Protein AF-A0A7K8LLU4-F1 (afdb_monomer_lite)

InterPro domains:
  IPR014848 Reduced growth phenotype protein 1 [PF08737] (83-200)
  IPR014848 Reduced growth phenotype protein 1 [PTHR12507] (1-200)

Sequence (200 aa):
SYCETLPIDGPPSFRGQSVKYVYKLTIGCQRVNSPIKLLRVPFRVLVLHGLKDYQFPQDEAVAPSNPFLEEEEGLKKDSRLADLATELLMVATSRRSLHLYNISNTRGKVGTFCIFKTVYKIGEDVIGTFNFSEGDIPCLQFSVSLQTEESIQEEFQRRRGQPVSFSTHARHQEACLHTAQSSFSLPIPLSSTPGFTTNI

Organism: NCBI:txid89386

Radius of gyration: 24.49 Å; chains: 1; bounding box: 56×40×73 Å

Structure (mmCIF, N/CA/C/O backbone):
data_AF-A0A7K8LLU4-F1
#
_entry.id   AF-A0A7K8LLU4-F1
#
loop_
_atom_site.group_PDB
_atom_site.id
_atom_site.type_symbol
_atom_site.label_atom_id
_atom_site.label_alt_id
_atom_site.label_comp_id
_atom_site.label_asym_id
_atom_site.label_entity_id
_atom_site.label_seq_id
_atom_site.pdbx_PDB_ins_code
_atom_site.Cartn_x
_atom_site.Cartn_y
_atom_site.Cartn_z
_atom_site.occupancy
_atom_site.B_iso_or_equiv
_atom_site.auth_seq_id
_atom_site.auth_comp_id
_atom_site.auth_asym_id
_atom_site.auth_atom_id
_atom_site.pdbx_PDB_model_num
ATOM 1 N N . SER A 1 1 ? -10.478 -5.197 37.876 1.00 57.75 1 SER A N 1
ATOM 2 C CA . SER A 1 1 ? -10.286 -4.603 36.536 1.00 57.75 1 SER A CA 1
ATOM 3 C C . SER A 1 1 ? -11.124 -5.389 35.540 1.00 57.75 1 SER A C 1
ATOM 5 O O . SER A 1 1 ? -11.293 -6.584 35.737 1.00 57.75 1 SER A O 1
ATOM 7 N N . TYR A 1 2 ? -11.708 -4.737 34.530 1.00 65.94 2 TYR A N 1
ATOM 8 C CA . TYR A 1 2 ? -12.384 -5.432 33.426 1.00 65.94 2 TYR A CA 1
ATOM 9 C C . TYR A 1 2 ? -11.346 -5.766 32.353 1.00 65.94 2 TYR A C 1
ATOM 11 O O . TYR A 1 2 ? -10.568 -4.887 31.983 1.00 65.94 2 TYR A O 1
ATOM 19 N N . CYS A 1 3 ? -11.317 -7.012 31.890 1.00 74.44 3 CYS A N 1
ATOM 20 C CA . CYS A 1 3 ? -10.432 -7.474 30.828 1.00 74.44 3 CYS A CA 1
ATOM 21 C C . CYS A 1 3 ? -11.263 -8.308 29.854 1.00 74.44 3 CYS A C 1
ATOM 23 O O . CYS A 1 3 ? -11.942 -9.243 30.272 1.00 74.44 3 CYS A O 1
ATOM 25 N N . GLU A 1 4 ? -11.228 -7.948 28.577 1.00 75.94 4 GLU A N 1
ATOM 26 C CA . GLU A 1 4 ? -11.912 -8.670 27.511 1.00 75.94 4 GLU A CA 1
ATOM 27 C C . GLU A 1 4 ? -10.974 -8.753 26.310 1.00 75.94 4 GLU A C 1
ATOM 29 O O . GLU A 1 4 ? -10.337 -7.766 25.931 1.00 75.94 4 GLU A O 1
ATOM 34 N N . THR A 1 5 ? -10.857 -9.946 25.736 1.00 75.44 5 THR A N 1
ATOM 35 C CA . THR A 1 5 ? -9.960 -10.217 24.613 1.00 75.44 5 THR A CA 1
ATOM 36 C C . THR A 1 5 ? -10.717 -10.050 23.302 1.00 75.44 5 THR A C 1
ATOM 38 O O . THR A 1 5 ? -11.837 -10.534 23.153 1.00 75.44 5 THR A O 1
ATOM 41 N N . LEU A 1 6 ? -10.102 -9.372 22.332 1.00 74.69 6 LEU A N 1
ATOM 42 C CA . LEU A 1 6 ? -10.683 -9.244 20.998 1.00 74.69 6 LEU A CA 1
ATOM 43 C C . LEU A 1 6 ? -10.740 -10.612 20.296 1.00 74.69 6 LEU A C 1
ATOM 45 O O . LEU A 1 6 ? -9.829 -11.423 20.484 1.00 74.69 6 LEU A O 1
ATOM 49 N N . PRO A 1 7 ? -11.758 -10.863 19.451 1.00 75.25 7 PRO A N 1
ATOM 50 C CA . PRO A 1 7 ? -11.810 -12.072 18.640 1.00 75.25 7 PRO A CA 1
ATOM 51 C C . PRO A 1 7 ? -10.552 -12.199 17.778 1.00 75.25 7 PRO A C 1
ATOM 53 O O . PRO A 1 7 ? -10.204 -11.279 17.037 1.00 75.25 7 PRO A O 1
ATOM 56 N N . ILE A 1 8 ? -9.892 -13.353 17.858 1.00 70.44 8 ILE A N 1
ATOM 57 C CA . ILE A 1 8 ? -8.614 -13.614 17.175 1.00 70.44 8 ILE A CA 1
ATOM 58 C C . ILE A 1 8 ? -8.799 -13.674 15.646 1.00 70.44 8 ILE A C 1
ATOM 60 O O . ILE A 1 8 ? -7.864 -13.409 14.894 1.00 70.44 8 ILE A O 1
ATOM 64 N N . ASP A 1 9 ? -10.014 -13.979 15.187 1.00 74.12 9 ASP A N 1
ATOM 65 C CA . ASP A 1 9 ? -10.367 -14.101 13.766 1.00 74.12 9 ASP A CA 1
ATOM 66 C C . ASP A 1 9 ? -11.046 -12.843 13.198 1.00 74.12 9 ASP A C 1
ATOM 68 O O . ASP A 1 9 ? -11.566 -12.850 12.082 1.00 74.12 9 ASP A O 1
ATOM 72 N N . GLY A 1 10 ? -11.052 -11.743 13.957 1.00 81.38 10 GLY A N 1
ATOM 73 C CA . GLY A 1 10 ? -11.567 -10.464 13.480 1.00 81.38 10 GLY A CA 1
ATOM 74 C C . GLY A 1 10 ? -10.671 -9.846 12.393 1.00 81.38 10 GLY A C 1
ATOM 75 O O . GLY A 1 10 ? -9.443 -9.938 12.477 1.00 81.38 10 GLY A O 1
ATOM 76 N N . PRO A 1 11 ? -11.241 -9.161 11.383 1.00 90.50 11 PRO A N 1
ATOM 77 C CA . PRO A 1 11 ? -10.452 -8.486 10.357 1.00 90.50 11 PRO A CA 1
ATOM 78 C C . PRO A 1 11 ? -9.664 -7.313 10.962 1.00 90.50 11 PRO A C 1
ATOM 80 O O . PRO A 1 11 ? -10.120 -6.694 11.928 1.00 90.50 11 PRO A O 1
ATOM 83 N N . PRO A 1 12 ? -8.512 -6.917 10.399 1.00 92.06 12 PRO A N 1
ATOM 84 C CA . PRO A 1 12 ? -7.833 -5.711 10.851 1.00 92.06 12 PRO A CA 1
ATOM 85 C C . PRO A 1 12 ? -8.705 -4.470 10.620 1.00 92.06 12 PRO A C 1
ATOM 87 O O . PRO A 1 12 ? -9.605 -4.435 9.780 1.00 92.06 12 PRO A O 1
ATOM 90 N N . SER A 1 13 ? -8.401 -3.392 11.338 1.00 92.50 13 SER A N 1
ATOM 91 C CA . SER A 1 13 ? -8.976 -2.082 11.046 1.00 92.50 13 SER A CA 1
ATOM 92 C C . SER A 1 13 ? -8.572 -1.635 9.647 1.00 92.50 13 SER A C 1
ATOM 94 O O . SER A 1 13 ? -7.387 -1.450 9.360 1.00 92.50 13 SER A O 1
ATOM 96 N N . PHE A 1 14 ? -9.565 -1.426 8.790 1.00 92.50 14 PHE A N 1
ATOM 97 C CA . PHE A 1 14 ? -9.371 -1.115 7.380 1.00 92.50 14 PHE A CA 1
ATOM 98 C C . PHE A 1 14 ? -10.433 -0.135 6.898 1.00 92.50 14 PHE A C 1
ATOM 100 O O . PHE A 1 14 ? -11.592 -0.168 7.319 1.00 92.50 14 PHE A O 1
ATOM 107 N N . ARG A 1 15 ? -10.032 0.756 5.996 1.00 90.62 15 ARG A N 1
ATOM 108 C CA . ARG A 1 15 ? -10.920 1.723 5.360 1.00 90.62 15 ARG A CA 1
ATOM 109 C C . ARG A 1 15 ? -10.640 1.732 3.863 1.00 90.62 15 ARG A C 1
ATOM 111 O O . ARG A 1 15 ? -9.796 2.498 3.409 1.00 90.62 15 ARG A O 1
ATOM 118 N N . GLY A 1 16 ? -11.352 0.876 3.144 1.00 88.88 16 GLY A N 1
ATOM 119 C CA . GLY A 1 16 ? -11.347 0.809 1.690 1.00 88.88 16 GLY A CA 1
ATOM 120 C C . GLY A 1 16 ? -12.403 1.710 1.056 1.00 88.88 16 GLY A C 1
ATOM 121 O O . GLY A 1 16 ? -13.070 2.509 1.725 1.00 88.88 16 GLY A O 1
ATOM 122 N N . GLN A 1 17 ? -12.536 1.562 -0.257 1.00 88.94 17 GLN A N 1
ATOM 123 C CA . GLN A 1 17 ? -13.581 2.181 -1.068 1.00 88.94 17 GLN A CA 1
ATOM 124 C C . GLN A 1 17 ? -14.899 1.414 -0.946 1.00 88.94 17 GLN A C 1
ATOM 126 O O . GLN A 1 17 ? -15.965 2.027 -0.868 1.00 88.94 17 GLN A O 1
ATOM 131 N N . SER A 1 18 ? -14.836 0.081 -0.897 1.00 86.94 18 SER A N 1
ATOM 132 C CA . SER A 1 18 ? -16.032 -0.771 -0.860 1.00 86.94 18 SER A CA 1
ATOM 133 C C . SER A 1 18 ? -16.403 -1.182 0.563 1.00 86.94 18 SER A C 1
ATOM 135 O O . SER A 1 18 ? -17.592 -1.207 0.905 1.00 86.94 18 SER A O 1
ATOM 137 N N . VAL A 1 19 ? -15.399 -1.455 1.402 1.00 89.12 19 VAL A N 1
ATOM 138 C CA . VAL A 1 19 ? -15.572 -1.995 2.757 1.00 89.12 19 VAL A CA 1
ATOM 139 C C . VAL A 1 19 ? -14.817 -1.175 3.806 1.00 89.12 19 VAL A C 1
ATOM 141 O O . VAL A 1 19 ? -13.774 -0.570 3.555 1.00 89.12 19 VAL A O 1
ATOM 144 N N . LYS A 1 20 ? -15.362 -1.139 5.028 1.00 91.50 20 LYS A N 1
ATOM 145 C CA . LYS A 1 20 ? -14.771 -0.432 6.167 1.00 91.50 20 LYS A CA 1
ATOM 146 C C . LYS A 1 20 ? -14.966 -1.218 7.468 1.00 91.50 20 LYS A C 1
ATOM 148 O O . LYS A 1 20 ? -16.085 -1.306 7.965 1.00 91.50 20 LYS A O 1
ATOM 153 N N . TYR A 1 21 ? -13.866 -1.673 8.063 1.00 92.12 21 TYR A N 1
ATOM 154 C CA . TYR A 1 21 ? -13.820 -2.344 9.365 1.00 92.12 21 TYR A CA 1
ATOM 155 C C . TYR A 1 21 ? -13.336 -1.366 10.444 1.00 92.12 21 TYR A C 1
ATOM 157 O O . TYR A 1 21 ? -12.212 -0.860 10.381 1.00 92.12 21 TYR A O 1
ATOM 165 N N . VAL A 1 22 ? -14.189 -1.064 11.433 1.00 92.56 22 VAL A N 1
ATOM 166 C CA . VAL A 1 22 ? -13.869 -0.147 12.546 1.00 92.56 22 VAL A CA 1
ATOM 167 C C . VAL A 1 22 ? -14.227 -0.769 13.879 1.00 92.56 22 VAL A C 1
ATOM 169 O O . VAL A 1 22 ? -15.361 -1.193 14.080 1.00 92.56 22 VAL A O 1
ATOM 172 N N . TYR A 1 23 ? -13.293 -0.675 14.818 1.00 91.94 23 TYR A N 1
ATOM 173 C CA . TYR A 1 23 ? -13.472 -1.113 16.191 1.00 91.94 23 TYR A CA 1
ATOM 174 C C . TYR A 1 23 ? -13.703 0.090 17.113 1.00 91.94 23 TYR A C 1
ATOM 176 O O . TYR A 1 23 ? -13.047 1.131 16.988 1.00 91.94 23 TYR A O 1
ATOM 184 N N . LYS A 1 24 ? -14.696 -0.019 18.003 1.00 94.00 24 LYS A N 1
ATOM 185 C CA . LYS A 1 24 ? -15.074 1.036 18.955 1.00 94.00 24 LYS A CA 1
ATOM 186 C C . LYS A 1 24 ? -15.479 0.424 20.288 1.00 94.00 24 LYS A C 1
ATOM 188 O O . LYS A 1 24 ? -16.399 -0.386 20.327 1.00 94.00 24 LYS A O 1
ATOM 193 N N . LEU A 1 25 ? -14.874 0.890 21.374 1.00 92.06 25 LEU A N 1
ATOM 194 C CA . LEU A 1 25 ? -15.345 0.621 22.728 1.00 92.06 25 LEU A CA 1
ATOM 195 C C . LEU A 1 25 ? -16.515 1.563 23.032 1.00 92.06 25 LEU A C 1
ATOM 197 O O . LEU A 1 25 ? -16.361 2.783 22.962 1.00 92.06 25 LEU A O 1
ATOM 201 N N . THR A 1 26 ? -17.693 1.014 23.331 1.00 93.94 26 THR A N 1
ATOM 202 C CA . THR A 1 26 ? -18.894 1.808 23.635 1.00 93.94 26 THR A CA 1
ATOM 203 C C . THR A 1 26 ? -19.250 1.667 25.110 1.00 93.94 26 THR A C 1
ATOM 205 O O . THR A 1 26 ? -19.638 0.591 25.546 1.00 93.94 26 THR A O 1
ATOM 208 N N . ILE A 1 27 ? -19.142 2.756 25.870 1.00 94.44 27 ILE A N 1
ATOM 209 C CA . ILE A 1 27 ? -19.486 2.820 27.292 1.00 94.44 27 ILE A CA 1
ATOM 210 C C . ILE A 1 27 ? -20.838 3.514 27.436 1.00 94.44 27 ILE A C 1
ATOM 212 O O . ILE A 1 27 ? -20.985 4.669 27.040 1.00 94.44 27 ILE A O 1
ATOM 216 N N . GLY A 1 28 ? -21.826 2.821 28.000 1.00 95.19 28 GLY A N 1
ATOM 217 C CA . GLY A 1 28 ? -23.130 3.392 28.322 1.00 95.19 28 GLY A CA 1
ATOM 218 C C . GLY A 1 28 ? -23.269 3.664 29.812 1.00 95.19 28 GLY A C 1
ATOM 219 O O . GLY A 1 28 ? -23.121 2.754 30.618 1.00 95.19 28 GLY A O 1
ATOM 220 N N . CYS A 1 29 ? -23.592 4.904 30.172 1.00 94.38 29 CYS A N 1
ATOM 221 C CA . CYS A 1 29 ? -23.879 5.289 31.551 1.00 94.38 29 CYS A CA 1
ATOM 222 C C . CYS A 1 29 ? -25.316 5.802 31.648 1.00 94.38 29 CYS A C 1
ATOM 224 O O . CYS A 1 29 ? -25.740 6.641 30.846 1.00 94.38 29 CYS A O 1
ATOM 226 N N . GLN A 1 30 ? -26.056 5.337 32.653 1.00 96.38 30 GLN A N 1
ATOM 227 C CA . GLN A 1 30 ? -27.420 5.778 32.917 1.00 96.38 30 GLN A CA 1
ATOM 228 C C . GLN A 1 30 ? -27.556 6.259 34.358 1.00 96.38 30 GLN A C 1
ATOM 230 O O . GLN A 1 30 ? -27.157 5.575 35.295 1.00 96.38 30 GLN A O 1
ATOM 235 N N . ARG A 1 31 ? -28.162 7.435 34.529 1.00 94.75 31 ARG A N 1
ATOM 236 C CA . ARG A 1 31 ? -28.662 7.897 35.826 1.00 94.75 31 ARG A CA 1
ATOM 237 C C . ARG A 1 31 ? -30.143 7.533 35.938 1.00 94.75 31 ARG A C 1
ATOM 239 O O . ARG A 1 31 ? -30.853 7.565 34.935 1.00 94.75 31 ARG A O 1
ATOM 246 N N . VAL A 1 32 ? -30.617 7.235 37.149 1.00 94.81 32 VAL A N 1
ATOM 247 C CA . VAL A 1 32 ? -32.046 7.004 37.428 1.00 94.81 32 VAL A CA 1
ATOM 248 C C . VAL A 1 32 ? -32.888 8.139 36.828 1.00 94.81 32 VAL A C 1
ATOM 250 O O . VAL A 1 32 ? -32.546 9.313 36.979 1.00 94.81 32 VAL A O 1
ATOM 253 N N . ASN A 1 33 ? -33.960 7.781 36.119 1.00 93.56 33 ASN A N 1
ATOM 254 C CA . ASN A 1 33 ? -34.860 8.700 35.408 1.00 93.56 33 ASN A CA 1
ATOM 255 C C . ASN A 1 33 ? -34.193 9.570 34.325 1.00 93.56 33 ASN A C 1
ATOM 257 O O . ASN A 1 33 ? -34.731 10.606 33.946 1.00 93.56 33 ASN A O 1
ATOM 261 N N . SER A 1 34 ? -33.021 9.181 33.819 1.00 95.25 34 SER A N 1
ATOM 262 C CA . SER A 1 34 ? -32.347 9.856 32.705 1.00 95.25 34 SER A CA 1
ATOM 263 C C . SER A 1 34 ? -32.121 8.895 31.532 1.00 95.25 34 SER A C 1
ATOM 265 O O . SER A 1 34 ? -31.953 7.689 31.747 1.00 95.25 34 SER A O 1
ATOM 267 N N . PRO A 1 35 ? -32.076 9.405 30.288 1.00 94.56 35 PRO A N 1
ATOM 268 C CA . PRO A 1 35 ? -31.675 8.602 29.141 1.00 94.56 35 PRO A CA 1
ATOM 269 C C . PRO A 1 35 ? -30.207 8.168 29.260 1.00 94.56 35 PRO A C 1
ATOM 271 O O . PRO A 1 35 ? -29.381 8.857 29.867 1.00 94.56 35 PRO A O 1
ATOM 274 N N . ILE A 1 36 ? -29.883 7.023 28.656 1.00 95.75 36 ILE A N 1
ATOM 275 C CA . ILE A 1 36 ? -28.517 6.492 28.593 1.00 95.75 36 ILE A CA 1
ATOM 276 C C . ILE A 1 36 ? -27.644 7.448 27.772 1.00 95.75 36 ILE A C 1
ATOM 278 O O . ILE A 1 36 ? -28.003 7.825 26.655 1.00 95.75 36 ILE A O 1
ATOM 282 N N . LYS A 1 37 ? -26.470 7.809 28.297 1.00 95.75 37 LYS A N 1
ATOM 283 C CA . LYS A 1 37 ? -25.424 8.507 27.539 1.00 95.75 37 LYS A CA 1
ATOM 284 C C . LYS A 1 37 ? -24.350 7.513 27.117 1.00 95.75 37 LYS A C 1
ATOM 286 O O . LYS A 1 37 ? -23.859 6.752 27.945 1.00 95.75 37 LYS A O 1
ATOM 291 N N . LEU A 1 38 ? -23.989 7.540 25.835 1.00 96.19 38 LEU A N 1
ATOM 292 C CA . LEU A 1 38 ? -22.995 6.645 25.244 1.00 96.19 38 LEU A CA 1
ATOM 293 C C . LEU A 1 38 ? -21.699 7.406 24.935 1.00 96.19 38 LEU A C 1
ATOM 295 O O . LEU A 1 38 ? -21.716 8.372 24.172 1.00 96.19 38 LEU A O 1
ATOM 299 N N . LEU A 1 39 ? -20.573 6.937 25.465 1.00 94.81 39 LEU A N 1
ATOM 300 C CA . LEU A 1 39 ? -19.222 7.315 25.054 1.00 94.81 39 LEU A CA 1
ATOM 301 C C . LEU A 1 39 ? -18.693 6.257 24.079 1.00 94.81 39 LEU A C 1
ATOM 303 O O . LEU A 1 39 ? -18.795 5.065 24.347 1.00 94.81 39 LEU A O 1
ATOM 307 N N . ARG A 1 40 ? -18.131 6.675 22.942 1.00 94.75 40 ARG A N 1
ATOM 308 C CA . ARG A 1 40 ? -17.579 5.772 21.919 1.00 94.75 40 ARG A CA 1
ATOM 309 C C . ARG A 1 40 ? -16.106 6.089 21.687 1.00 94.75 40 ARG A C 1
ATOM 311 O O . ARG A 1 40 ? -15.798 7.141 21.136 1.00 94.75 40 ARG A O 1
ATOM 318 N N . VAL A 1 41 ? -15.220 5.174 22.061 1.00 94.56 41 VAL A N 1
ATOM 319 C CA . VAL A 1 41 ? -13.764 5.313 21.929 1.00 94.56 41 VAL A CA 1
ATOM 320 C C . VAL A 1 41 ? -13.276 4.426 20.775 1.00 94.56 41 VAL A C 1
ATOM 322 O O . VAL A 1 41 ? -13.344 3.202 20.889 1.00 94.56 41 VAL A O 1
ATOM 325 N N . PRO A 1 42 ? -12.840 4.990 19.633 1.00 93.75 42 PRO A N 1
ATOM 326 C CA . PRO A 1 42 ? -12.310 4.201 18.524 1.00 93.75 42 PRO A CA 1
ATOM 327 C C . PRO A 1 42 ? -10.890 3.705 18.819 1.00 93.75 42 PRO A C 1
ATOM 329 O O . PRO A 1 42 ? -10.087 4.429 19.402 1.00 93.75 42 PRO A O 1
ATOM 332 N N . PHE A 1 43 ? -10.560 2.507 18.345 1.00 92.44 43 PHE A N 1
ATOM 333 C CA . PHE A 1 43 ? -9.198 1.967 18.377 1.00 92.44 43 PHE A CA 1
ATOM 334 C C . PHE A 1 43 ? -8.898 1.194 17.087 1.00 92.44 43 PHE A C 1
ATOM 336 O O . PHE A 1 43 ? -9.808 0.881 16.314 1.00 92.44 43 PHE A O 1
ATOM 343 N N . ARG A 1 44 ? -7.612 0.934 16.820 1.00 89.19 44 ARG A N 1
ATOM 344 C CA . ARG A 1 44 ? -7.167 0.175 15.645 1.00 89.19 44 ARG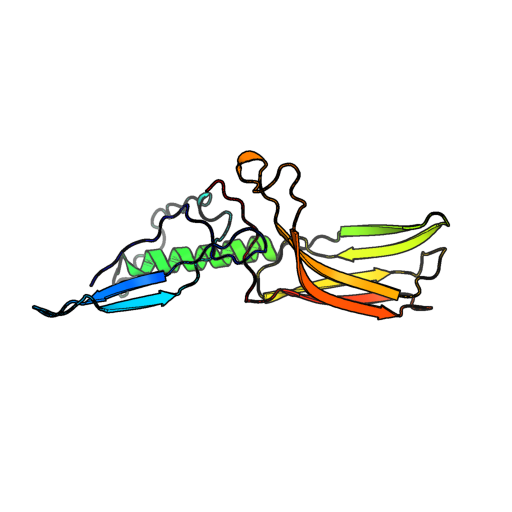 A CA 1
ATOM 345 C C . ARG A 1 44 ? -6.716 -1.220 16.056 1.00 89.19 44 ARG A C 1
ATOM 347 O O . ARG A 1 44 ? -5.979 -1.376 17.020 1.00 89.19 44 ARG A O 1
ATOM 354 N N . VAL A 1 45 ? -7.126 -2.195 15.263 1.00 89.81 45 VAL A N 1
ATOM 355 C CA . VAL A 1 45 ? -6.676 -3.586 15.303 1.00 89.81 45 VAL A CA 1
ATOM 356 C C . VAL A 1 45 ? -5.774 -3.808 14.096 1.00 89.81 45 VAL A C 1
ATOM 358 O O . VAL A 1 45 ? -6.144 -3.441 12.979 1.00 89.81 45 VAL A O 1
ATOM 361 N N . LEU A 1 46 ? -4.592 -4.370 14.315 1.00 86.12 46 LEU A N 1
ATOM 362 C CA . LEU A 1 46 ? -3.646 -4.750 13.267 1.00 86.12 46 LEU A CA 1
ATOM 363 C C . LEU A 1 46 ? -3.459 -6.265 13.313 1.00 86.12 46 LEU A C 1
ATOM 365 O O . LEU A 1 46 ? -3.591 -6.867 14.375 1.00 86.12 46 LEU A O 1
ATOM 369 N N . VAL A 1 47 ? -3.159 -6.865 12.165 1.00 82.19 47 VAL A N 1
ATOM 370 C CA . VAL A 1 47 ? -2.940 -8.309 12.048 1.00 82.19 47 VAL A CA 1
ATOM 371 C C . VAL A 1 47 ? -1.500 -8.558 11.629 1.00 82.19 47 VAL A C 1
ATOM 373 O O . VAL A 1 47 ? -0.983 -7.873 10.744 1.00 82.19 47 VAL A O 1
ATOM 376 N N . LEU A 1 48 ? -0.878 -9.549 12.266 1.00 79.38 48 LEU A N 1
ATOM 377 C CA . LEU A 1 48 ? 0.401 -10.103 11.854 1.00 79.38 48 LEU A CA 1
ATOM 378 C C . LEU A 1 48 ? 0.195 -11.538 11.362 1.00 79.38 48 LEU A C 1
ATOM 380 O O . LEU A 1 48 ? -0.299 -12.390 12.098 1.00 79.38 48 LEU A O 1
ATOM 384 N N . HIS A 1 49 ? 0.577 -11.796 10.114 1.00 73.88 49 HIS A N 1
ATOM 385 C CA . HIS A 1 49 ? 0.486 -13.126 9.510 1.00 73.88 49 HIS A CA 1
ATOM 386 C C . HIS A 1 49 ? 1.622 -14.033 9.990 1.00 73.88 49 HIS A C 1
ATOM 388 O O . HIS A 1 49 ? 2.742 -13.566 10.182 1.00 73.88 49 HIS A O 1
ATOM 394 N N . GLY A 1 50 ? 1.333 -15.326 10.171 1.00 67.81 50 GLY A N 1
ATOM 395 C CA . GLY A 1 50 ? 2.315 -16.347 10.571 1.00 67.81 50 GLY A CA 1
ATOM 396 C C . GLY A 1 50 ? 2.552 -16.490 12.080 1.00 67.81 50 GLY A C 1
ATOM 397 O O . GLY A 1 50 ? 3.285 -17.378 12.496 1.00 67.81 50 GLY A O 1
ATOM 398 N N . LEU A 1 51 ? 1.908 -15.669 12.918 1.00 68.81 51 LEU A N 1
ATOM 399 C CA . LEU A 1 51 ? 2.039 -15.758 14.381 1.00 68.81 51 LEU A CA 1
ATOM 400 C C . LEU A 1 51 ? 1.339 -17.004 14.957 1.00 68.81 51 LEU A C 1
ATOM 402 O O . LEU A 1 51 ? 1.775 -17.549 15.963 1.00 68.81 51 LEU A O 1
ATOM 406 N N . LYS A 1 52 ? 0.269 -17.483 14.305 1.00 60.09 52 LYS A N 1
ATOM 407 C CA . LYS A 1 52 ? -0.481 -18.679 14.732 1.00 60.09 52 LYS A CA 1
ATOM 408 C C . LYS A 1 52 ? 0.262 -19.996 14.468 1.00 60.09 52 LYS A C 1
ATOM 410 O O . LYS A 1 52 ? 0.013 -20.966 15.175 1.00 60.09 52 LYS A O 1
ATOM 415 N N . ASP A 1 53 ? 1.151 -20.022 13.475 1.00 58.44 53 ASP A N 1
ATOM 416 C CA . ASP A 1 53 ? 1.860 -21.238 13.050 1.00 58.44 53 ASP A CA 1
ATOM 417 C C . ASP A 1 53 ? 3.119 -21.509 13.885 1.00 58.44 53 ASP A C 1
ATOM 419 O O . ASP A 1 53 ? 3.679 -22.606 13.842 1.00 58.44 53 ASP A O 1
ATOM 423 N N . TYR A 1 54 ? 3.569 -20.521 14.662 1.00 52.25 54 TYR A N 1
ATOM 424 C CA . TYR A 1 54 ? 4.718 -20.673 15.539 1.00 52.25 54 TYR A CA 1
ATOM 425 C C . TYR A 1 54 ? 4.284 -21.389 16.817 1.00 52.25 54 TYR A C 1
ATOM 427 O O . TYR A 1 54 ? 3.757 -20.787 17.756 1.00 52.25 54 TYR A O 1
ATOM 435 N N . GLN A 1 55 ? 4.489 -22.706 16.851 1.00 47.25 55 GLN A N 1
ATOM 436 C CA . GLN A 1 55 ? 4.464 -23.434 18.111 1.00 47.25 55 GLN A CA 1
ATOM 437 C C . GLN A 1 55 ? 5.557 -22.831 18.986 1.00 47.25 55 GLN A C 1
ATOM 439 O O . GLN A 1 55 ? 6.723 -22.823 18.594 1.00 47.25 55 GLN A O 1
ATOM 444 N N . PHE A 1 56 ? 5.177 -22.299 20.149 1.00 46.38 56 PHE A N 1
ATOM 445 C CA . PHE A 1 56 ? 6.151 -21.989 21.183 1.00 46.38 56 PHE A CA 1
ATOM 446 C C . PHE A 1 56 ? 7.052 -23.215 21.320 1.00 46.38 56 PHE A C 1
ATOM 448 O O . PHE A 1 56 ? 6.515 -24.304 21.562 1.00 46.38 56 PHE A O 1
ATOM 455 N N . PRO A 1 57 ? 8.380 -23.080 21.171 1.00 45.78 57 PRO A N 1
ATOM 456 C CA . PRO A 1 57 ? 9.256 -24.072 21.748 1.00 45.78 57 PRO A CA 1
ATOM 457 C C . PRO A 1 57 ? 8.777 -24.222 23.191 1.00 45.78 57 PRO A C 1
ATOM 459 O O . PRO A 1 57 ? 8.706 -23.238 23.934 1.00 45.78 57 PRO A O 1
ATOM 462 N N . GLN A 1 58 ? 8.342 -25.424 23.569 1.00 43.72 58 GLN A N 1
ATOM 463 C CA . GLN A 1 58 ? 8.435 -25.790 24.968 1.00 43.72 58 GLN A CA 1
ATOM 464 C C . GLN A 1 58 ? 9.928 -25.691 25.243 1.00 43.72 58 GLN A C 1
ATOM 466 O O . GLN A 1 58 ? 10.676 -26.603 24.904 1.00 43.72 58 GLN A O 1
ATOM 471 N N . ASP A 1 59 ? 10.373 -24.542 25.748 1.00 47.94 59 ASP A N 1
ATOM 472 C CA . ASP A 1 59 ? 11.617 -24.480 26.488 1.00 47.94 59 ASP A CA 1
ATOM 473 C C . ASP A 1 59 ? 11.411 -25.463 27.641 1.00 47.94 59 ASP A C 1
ATOM 475 O O . ASP A 1 59 ? 10.860 -25.126 28.692 1.00 47.94 59 ASP A O 1
ATOM 479 N N . GLU A 1 60 ? 11.784 -26.725 27.410 1.00 47.19 60 GLU A N 1
ATOM 480 C CA . GLU A 1 60 ? 12.249 -27.579 28.482 1.00 47.19 60 GLU A CA 1
ATOM 481 C C . GLU A 1 60 ? 13.246 -26.734 29.268 1.00 47.19 60 GLU A C 1
ATOM 483 O O . GLU A 1 60 ? 14.169 -26.134 28.716 1.00 47.19 60 GLU A O 1
ATOM 488 N N . ALA A 1 61 ? 12.966 -26.589 30.554 1.00 49.97 61 ALA A N 1
ATOM 489 C CA . ALA A 1 61 ? 13.667 -25.705 31.453 1.00 49.97 61 ALA A CA 1
ATOM 490 C C . ALA A 1 61 ? 15.189 -25.943 31.416 1.00 49.97 61 ALA A C 1
ATOM 492 O O . ALA A 1 61 ? 15.685 -26.878 32.038 1.00 49.97 61 ALA A O 1
ATOM 493 N N . VAL A 1 62 ? 15.946 -25.082 30.727 1.00 52.03 62 VAL A N 1
ATOM 494 C CA . VAL A 1 62 ? 17.419 -25.037 30.862 1.00 52.03 62 VAL A CA 1
ATOM 495 C C . VAL A 1 62 ? 17.943 -23.625 31.147 1.00 52.03 62 VAL A C 1
ATOM 497 O O . VAL A 1 62 ? 19.146 -23.423 31.297 1.00 52.03 62 VAL A O 1
ATOM 500 N N . ALA A 1 63 ? 17.070 -22.629 31.319 1.00 52.84 63 ALA A N 1
ATOM 501 C CA . ALA A 1 63 ? 17.497 -21.397 31.971 1.00 52.84 63 ALA A CA 1
ATOM 502 C C . ALA A 1 63 ? 17.594 -21.669 33.485 1.00 52.84 63 ALA A C 1
ATOM 504 O O . ALA A 1 63 ? 16.585 -22.058 34.077 1.00 52.84 63 ALA A O 1
ATOM 505 N N . PRO A 1 64 ? 18.766 -21.500 34.132 1.00 49.91 64 PRO A N 1
ATOM 506 C CA . PRO A 1 64 ? 18.862 -21.646 35.578 1.00 49.91 64 PRO A CA 1
ATOM 507 C C . PRO A 1 64 ? 17.889 -20.656 36.220 1.00 49.91 64 PRO A C 1
ATOM 509 O O . PRO A 1 64 ? 17.962 -19.453 35.960 1.00 49.91 64 PRO A O 1
ATOM 512 N N . SER A 1 65 ? 16.951 -21.176 37.012 1.00 56.44 65 SER A N 1
ATOM 513 C CA . SER A 1 65 ? 15.944 -20.391 37.721 1.00 56.44 65 SER A CA 1
ATOM 514 C C . SER A 1 65 ? 16.656 -19.337 38.556 1.00 56.44 65 SER A C 1
ATOM 516 O O . SER A 1 65 ? 17.348 -19.662 39.518 1.00 56.44 65 SER A O 1
ATOM 518 N N . ASN A 1 66 ? 16.564 -18.080 38.130 1.00 58.69 66 ASN A N 1
ATOM 519 C CA . ASN A 1 66 ? 17.303 -16.989 38.740 1.00 58.69 66 ASN A CA 1
ATOM 520 C C . ASN A 1 66 ? 16.557 -16.588 40.026 1.00 58.69 66 ASN A C 1
ATOM 522 O O . ASN A 1 66 ? 15.475 -16.006 39.924 1.00 58.69 66 ASN A O 1
ATOM 526 N N . PRO A 1 67 ? 17.084 -16.887 41.228 1.00 64.19 67 PRO A N 1
ATOM 527 C CA . PRO A 1 67 ? 16.330 -16.822 42.487 1.00 64.19 67 PRO A CA 1
ATOM 528 C C . PRO A 1 67 ? 15.988 -15.391 42.945 1.00 64.19 67 PRO A C 1
ATOM 530 O O . PRO A 1 67 ? 15.405 -15.209 44.009 1.00 64.19 67 PRO A O 1
ATOM 533 N N . PHE A 1 68 ? 16.347 -14.377 42.151 1.00 57.00 68 PHE A N 1
ATOM 534 C CA . PHE A 1 68 ? 16.072 -12.958 42.388 1.00 57.00 68 PHE A CA 1
ATOM 535 C C . PHE A 1 68 ? 14.967 -12.382 41.487 1.00 57.00 68 PHE A C 1
ATOM 537 O O . PHE A 1 68 ? 14.612 -11.216 41.642 1.00 57.00 68 PHE A O 1
ATOM 544 N N . LEU A 1 69 ? 14.449 -13.153 40.525 1.00 54.88 69 LEU A N 1
ATOM 545 C CA . LEU A 1 69 ? 13.381 -12.711 39.628 1.00 54.88 69 LEU A CA 1
ATOM 546 C C . LEU A 1 69 ? 12.070 -13.385 40.026 1.00 54.88 69 LEU A C 1
ATOM 548 O O . LEU A 1 69 ? 11.878 -14.569 39.767 1.00 54.88 69 LEU A O 1
ATOM 552 N N . GLU A 1 70 ? 11.159 -12.617 40.619 1.00 59.22 70 GLU A N 1
ATOM 553 C CA . GLU A 1 70 ? 9.794 -13.071 40.883 1.00 59.22 70 GLU A CA 1
ATOM 554 C C . GLU A 1 70 ? 9.118 -13.511 39.565 1.00 59.22 70 GLU A C 1
ATOM 556 O O . GLU A 1 70 ? 9.213 -12.868 38.508 1.00 59.22 70 GLU A O 1
ATOM 561 N N . GLU A 1 71 ? 8.477 -14.678 39.587 1.00 56.81 71 GLU A N 1
ATOM 562 C CA . GLU A 1 71 ? 7.751 -15.225 38.445 1.00 56.81 71 GLU A CA 1
ATOM 563 C C . GLU A 1 71 ? 6.349 -14.620 38.347 1.00 56.81 71 GLU A C 1
ATOM 565 O O . GLU A 1 71 ? 5.358 -15.223 38.736 1.00 56.81 71 GLU A O 1
ATOM 570 N N . GLU A 1 72 ? 6.246 -13.416 37.773 1.00 54.47 72 GLU A N 1
ATOM 571 C CA . GLU A 1 72 ? 4.960 -12.922 37.266 1.00 54.47 72 GLU A CA 1
ATOM 572 C C . GLU A 1 72 ? 4.584 -13.683 35.981 1.00 54.47 72 GLU A C 1
ATOM 574 O O . GLU A 1 72 ? 4.935 -13.297 34.863 1.00 54.47 72 GLU A O 1
ATOM 579 N N . GLU A 1 73 ? 3.882 -14.807 36.135 1.00 53.22 73 GLU A N 1
ATOM 580 C CA . GLU A 1 73 ? 3.509 -15.721 35.042 1.00 53.22 73 GLU A CA 1
ATOM 581 C C . GLU A 1 73 ? 2.601 -15.087 33.965 1.00 53.22 73 GLU A C 1
ATOM 583 O O . GLU A 1 73 ? 2.582 -15.542 32.820 1.00 53.22 73 GLU A O 1
ATOM 588 N N . GLY A 1 74 ? 1.878 -14.006 34.288 1.00 49.97 74 GLY A N 1
ATOM 589 C CA . GLY A 1 74 ? 0.956 -13.331 33.364 1.00 49.97 74 GLY A CA 1
ATOM 590 C C . GLY A 1 74 ? 1.621 -12.317 32.424 1.00 49.97 74 GLY A C 1
ATOM 591 O O . GLY A 1 74 ? 1.358 -12.324 31.224 1.00 49.97 74 GLY A O 1
ATOM 592 N N . LEU A 1 75 ? 2.521 -11.474 32.942 1.00 50.69 75 LEU A N 1
ATOM 593 C CA . LEU A 1 75 ? 3.146 -10.385 32.176 1.00 50.69 75 LEU A CA 1
ATOM 594 C C . LEU A 1 75 ? 4.238 -10.899 31.218 1.00 50.69 75 LEU A C 1
ATOM 596 O O . LEU A 1 75 ? 4.462 -10.342 30.141 1.00 50.69 75 LEU A O 1
ATOM 600 N N . LYS A 1 76 ? 4.883 -12.019 31.576 1.00 55.28 76 LYS A N 1
ATOM 601 C CA . LYS A 1 76 ? 5.928 -12.662 30.763 1.00 55.28 76 LYS A CA 1
ATOM 602 C C . LYS A 1 76 ? 5.385 -13.235 29.451 1.00 55.28 76 LYS A C 1
ATOM 604 O O . LYS A 1 76 ? 6.118 -13.264 28.468 1.00 55.28 76 LYS A O 1
ATOM 609 N N . LYS A 1 77 ? 4.121 -13.674 29.398 1.00 60.19 77 LYS A N 1
ATOM 610 C CA . LYS A 1 77 ? 3.542 -14.290 28.191 1.00 60.19 77 LYS A CA 1
ATOM 611 C C . LYS A 1 77 ? 3.269 -13.267 27.085 1.00 60.19 77 LYS A C 1
ATOM 613 O O . LYS A 1 77 ? 3.632 -13.518 25.938 1.00 60.19 77 LYS A O 1
ATOM 618 N N . ASP A 1 78 ? 2.699 -12.115 27.433 1.00 65.31 78 ASP A N 1
ATOM 619 C CA . ASP A 1 78 ? 2.420 -11.038 26.473 1.00 65.31 78 ASP A CA 1
ATOM 620 C C . ASP A 1 78 ? 3.713 -10.386 25.963 1.00 65.31 78 ASP A C 1
ATOM 622 O O . ASP A 1 78 ? 3.835 -10.116 24.767 1.00 65.31 78 ASP A O 1
ATOM 626 N N . SER A 1 79 ? 4.715 -10.222 26.838 1.00 70.25 79 SER A N 1
ATOM 627 C CA . SER A 1 79 ? 6.057 -9.772 26.436 1.00 70.25 79 SER A CA 1
ATOM 628 C C . SER A 1 79 ? 6.691 -10.741 25.436 1.00 70.25 79 SER A C 1
ATOM 630 O O . SER A 1 79 ? 7.098 -10.324 24.357 1.00 70.25 79 SER A O 1
ATOM 632 N N . ARG A 1 80 ? 6.683 -12.051 25.729 1.00 75.88 80 ARG A N 1
ATOM 633 C CA . ARG A 1 80 ? 7.235 -13.084 24.832 1.00 75.88 80 ARG A CA 1
ATOM 634 C C . ARG A 1 80 ? 6.536 -13.123 23.473 1.00 75.88 80 ARG A C 1
ATOM 636 O O . ARG A 1 80 ? 7.188 -13.339 22.457 1.00 75.88 80 ARG A O 1
ATOM 643 N N . LEU A 1 81 ? 5.219 -12.912 23.442 1.00 77.88 81 LEU A N 1
ATOM 644 C CA . LEU A 1 81 ? 4.453 -12.829 22.196 1.00 77.88 81 LEU A CA 1
ATOM 645 C C . LEU A 1 81 ? 4.862 -11.620 21.349 1.00 77.88 81 LEU A C 1
ATOM 647 O O . LEU A 1 81 ? 4.999 -11.753 20.134 1.00 77.88 81 LEU A O 1
ATOM 651 N N . ALA A 1 82 ? 5.061 -10.457 21.969 1.00 79.88 82 ALA A N 1
ATOM 652 C CA . ALA A 1 82 ? 5.512 -9.253 21.275 1.00 79.88 82 ALA A CA 1
ATOM 653 C C . ALA A 1 82 ? 6.956 -9.3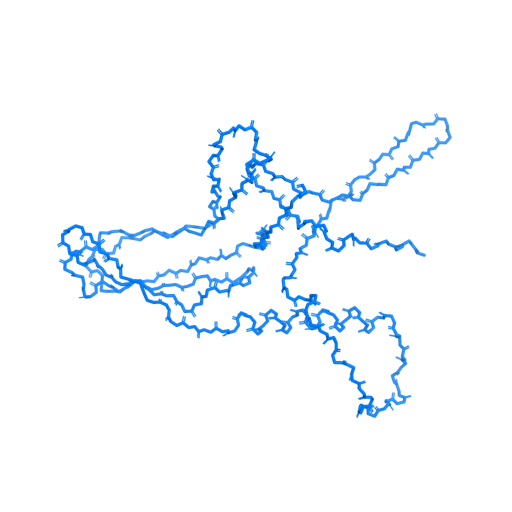85 20.759 1.00 79.88 82 ALA A C 1
ATOM 655 O O . ALA A 1 82 ? 7.251 -8.959 19.638 1.00 79.88 82 ALA A O 1
ATOM 656 N N . ASP A 1 83 ? 7.832 -10.020 21.538 1.00 83.44 83 ASP A N 1
ATOM 657 C CA . ASP A 1 83 ? 9.216 -10.298 21.145 1.00 83.44 83 ASP A CA 1
ATOM 658 C C . ASP A 1 83 ? 9.257 -11.247 19.940 1.00 83.44 83 ASP A C 1
ATOM 660 O O . ASP A 1 83 ? 9.878 -10.938 18.921 1.00 83.44 83 ASP A O 1
ATOM 664 N N . LEU A 1 84 ? 8.483 -12.335 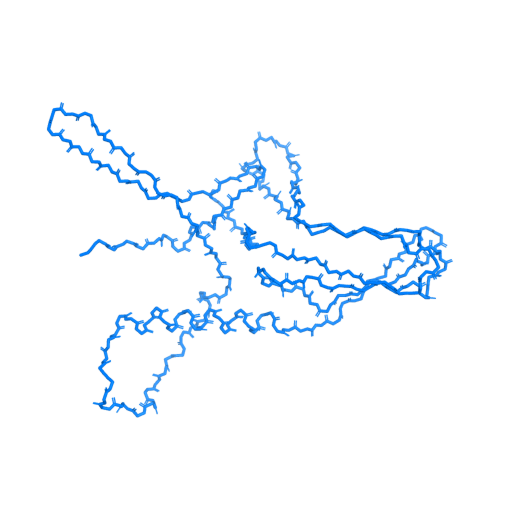19.988 1.00 82.44 84 LEU A N 1
ATOM 665 C CA . LEU A 1 84 ? 8.341 -13.275 18.876 1.00 82.44 84 LEU A CA 1
ATOM 666 C C . LEU A 1 84 ? 7.737 -12.614 17.629 1.00 82.44 84 LEU A C 1
ATOM 668 O O . LEU A 1 84 ? 8.218 -12.817 16.516 1.00 82.44 84 LEU A O 1
ATOM 672 N N . ALA A 1 85 ? 6.692 -11.800 17.795 1.00 83.81 85 ALA A N 1
ATOM 673 C CA . ALA A 1 85 ? 6.089 -11.038 16.702 1.00 83.81 85 ALA A CA 1
ATOM 674 C C . ALA A 1 85 ? 7.135 -10.165 15.992 1.00 83.81 85 ALA A C 1
ATOM 676 O O . ALA A 1 85 ? 7.176 -10.082 14.761 1.00 83.81 85 ALA A O 1
ATOM 677 N N . THR A 1 86 ? 7.993 -9.527 16.788 1.00 85.75 86 THR A N 1
ATOM 678 C CA . THR A 1 86 ? 9.083 -8.679 16.310 1.00 85.75 86 THR A CA 1
ATOM 679 C C . THR A 1 86 ? 10.132 -9.502 15.568 1.00 85.75 86 THR A C 1
ATOM 681 O O . THR A 1 86 ? 10.541 -9.112 14.473 1.00 85.75 86 THR A O 1
ATOM 684 N N . GLU A 1 87 ? 10.517 -10.660 16.102 1.00 86.00 87 GLU A N 1
ATOM 685 C CA . GLU A 1 87 ? 11.453 -11.585 15.460 1.00 86.00 87 GLU A CA 1
ATOM 686 C C . GLU A 1 87 ? 10.919 -12.094 14.115 1.00 86.00 87 GLU A C 1
ATOM 688 O O . GLU A 1 87 ? 11.602 -11.975 13.096 1.00 86.00 87 GLU A O 1
ATOM 693 N N . LEU A 1 88 ? 9.670 -12.566 14.062 1.00 85.56 88 LEU A N 1
ATOM 694 C CA . LEU A 1 88 ? 9.032 -13.033 12.827 1.00 85.56 88 LEU A CA 1
ATOM 695 C C . LEU A 1 88 ? 8.986 -11.936 11.760 1.00 85.56 88 LEU A C 1
ATOM 697 O O . LEU A 1 88 ? 9.316 -12.179 10.595 1.00 85.56 88 LEU A O 1
ATOM 701 N N . LEU A 1 89 ? 8.634 -10.710 12.155 1.00 87.06 89 LEU A N 1
ATOM 702 C CA . LEU A 1 89 ? 8.684 -9.548 11.271 1.00 87.06 89 LEU A CA 1
ATOM 703 C C . LEU A 1 89 ? 10.099 -9.297 10.755 1.00 87.06 89 LEU A C 1
ATOM 705 O O . LEU A 1 89 ? 10.273 -9.069 9.557 1.00 87.06 89 LEU A O 1
ATOM 709 N N . MET A 1 90 ? 11.114 -9.345 11.619 1.00 86.44 90 MET A N 1
ATOM 710 C CA . MET A 1 90 ? 12.509 -9.167 11.212 1.00 86.44 90 MET A CA 1
ATOM 711 C C . MET A 1 90 ? 12.963 -10.264 10.247 1.00 86.44 90 MET A C 1
ATOM 713 O O . MET A 1 90 ? 13.581 -9.958 9.229 1.00 86.44 90 MET A O 1
ATOM 717 N N . VAL A 1 91 ? 12.618 -11.527 10.494 1.00 86.38 91 VAL A N 1
ATOM 718 C CA . VAL A 1 91 ? 12.965 -12.649 9.609 1.00 86.38 91 VAL A CA 1
ATOM 719 C C . VAL A 1 91 ? 12.284 -12.508 8.248 1.00 86.38 91 VAL A C 1
ATOM 721 O O . VAL A 1 91 ? 12.935 -12.670 7.216 1.00 86.38 91 VAL A O 1
ATOM 724 N N . ALA A 1 92 ? 10.995 -12.164 8.214 1.00 85.50 92 ALA A N 1
ATOM 725 C CA . ALA A 1 92 ? 10.258 -11.994 6.962 1.00 85.50 92 ALA A CA 1
ATOM 726 C C . ALA A 1 92 ? 10.766 -10.791 6.150 1.00 85.50 92 ALA A C 1
ATOM 728 O O . ALA A 1 92 ? 10.902 -10.870 4.930 1.00 85.50 92 ALA A O 1
ATOM 729 N N . THR A 1 93 ? 11.085 -9.686 6.829 1.00 88.19 93 THR A N 1
ATOM 730 C CA . THR A 1 93 ? 11.481 -8.417 6.196 1.00 88.19 93 THR A CA 1
ATOM 731 C C . THR A 1 93 ? 12.995 -8.243 6.035 1.00 88.19 93 THR A C 1
ATOM 733 O O . THR A 1 93 ? 13.434 -7.263 5.444 1.00 88.19 93 THR A O 1
ATOM 736 N N . SER A 1 94 ? 13.838 -9.158 6.506 1.00 87.75 94 SER A N 1
ATOM 737 C CA . SER A 1 94 ? 15.292 -9.093 6.267 1.00 87.75 94 SER A CA 1
ATOM 738 C C . SER A 1 94 ? 15.714 -9.784 4.971 1.00 87.75 94 SER A C 1
ATOM 740 O O . SER A 1 94 ? 16.762 -9.450 4.415 1.00 87.75 94 SER A O 1
ATOM 742 N N . ARG A 1 95 ? 14.891 -10.706 4.454 1.00 84.88 95 ARG A N 1
ATOM 743 C CA . ARG A 1 95 ? 15.158 -11.433 3.207 1.00 84.88 95 ARG A CA 1
ATOM 744 C C . ARG A 1 95 ? 15.227 -10.460 2.032 1.00 84.88 95 ARG A C 1
ATOM 746 O O . ARG A 1 95 ? 14.239 -9.812 1.688 1.00 84.88 95 ARG A O 1
ATOM 753 N N . ARG A 1 96 ? 16.400 -10.382 1.403 1.00 87.69 96 ARG A N 1
ATOM 754 C CA . ARG A 1 96 ? 16.635 -9.596 0.189 1.00 87.69 96 ARG A CA 1
ATOM 755 C C . ARG A 1 96 ? 16.929 -10.535 -0.968 1.00 87.69 96 ARG A C 1
ATOM 757 O O . ARG A 1 96 ? 17.770 -11.419 -0.850 1.00 87.69 96 ARG A O 1
ATOM 764 N N . SER A 1 97 ? 16.236 -10.330 -2.075 1.00 88.69 97 SER A N 1
ATOM 765 C CA . SER A 1 97 ? 16.472 -11.028 -3.333 1.00 88.69 97 SER A CA 1
ATOM 766 C C . SER A 1 97 ? 16.265 -10.039 -4.469 1.00 88.69 97 SER A C 1
ATOM 768 O O . SER A 1 97 ? 15.271 -9.307 -4.490 1.00 88.69 97 SER A O 1
ATOM 770 N N . LEU A 1 98 ? 17.227 -9.987 -5.387 1.00 92.19 98 LEU A N 1
ATOM 771 C CA . LEU A 1 98 ? 17.155 -9.123 -6.554 1.00 92.19 98 LEU A CA 1
ATOM 772 C C . LEU A 1 98 ? 16.122 -9.689 -7.530 1.00 92.19 98 LEU A C 1
ATOM 774 O O . LEU A 1 98 ? 16.331 -10.740 -8.128 1.00 92.19 98 LEU A O 1
ATOM 778 N N . HIS A 1 99 ? 15.028 -8.962 -7.711 1.00 93.00 99 HIS A N 1
ATOM 779 C CA . HIS A 1 99 ? 14.030 -9.244 -8.731 1.00 93.00 99 HIS A CA 1
ATOM 780 C C . HIS A 1 99 ? 14.234 -8.261 -9.873 1.00 93.00 99 HIS A C 1
ATOM 782 O O . HIS A 1 99 ? 14.199 -7.049 -9.654 1.00 93.00 99 HIS A O 1
ATOM 788 N N . LEU A 1 100 ? 14.467 -8.789 -11.072 1.00 94.31 100 LEU A N 1
ATOM 789 C CA . LEU A 1 100 ? 14.753 -8.010 -12.269 1.00 94.31 100 LEU A CA 1
ATOM 790 C C . LEU A 1 100 ? 13.629 -8.197 -13.289 1.00 94.31 100 LEU A C 1
ATOM 792 O O . LEU A 1 100 ? 13.237 -9.318 -13.603 1.00 94.31 100 LEU A O 1
ATOM 796 N N . TYR A 1 101 ? 13.122 -7.085 -13.800 1.00 94.12 101 TYR A N 1
ATOM 797 C CA . TYR A 1 101 ? 11.986 -7.014 -14.705 1.00 94.12 101 TYR A CA 1
ATOM 798 C C . TYR A 1 101 ? 12.396 -6.271 -15.970 1.00 94.12 101 TYR A C 1
ATOM 800 O O . TYR A 1 101 ? 12.904 -5.153 -15.910 1.00 94.12 101 TYR A O 1
ATOM 808 N N . ASN A 1 102 ? 12.143 -6.871 -17.128 1.00 92.88 102 ASN A N 1
ATOM 809 C CA . ASN A 1 102 ? 12.417 -6.233 -18.410 1.00 92.88 102 ASN A CA 1
ATOM 810 C C . ASN A 1 102 ? 11.221 -5.385 -18.843 1.00 92.88 102 ASN A C 1
ATOM 812 O O . ASN A 1 102 ? 10.104 -5.887 -18.961 1.00 92.88 102 ASN A O 1
ATOM 816 N N . ILE A 1 103 ? 11.470 -4.108 -19.123 1.00 92.19 103 ILE A N 1
ATOM 817 C CA . ILE A 1 103 ? 10.483 -3.178 -19.666 1.00 92.19 103 ILE A CA 1
ATOM 818 C C . ILE A 1 103 ? 10.737 -3.072 -21.165 1.00 92.19 103 ILE A C 1
ATOM 820 O O . ILE A 1 103 ? 11.790 -2.609 -21.607 1.00 92.19 103 ILE A O 1
ATOM 824 N N . SER A 1 104 ? 9.764 -3.510 -21.955 1.00 92.38 104 SER A N 1
ATOM 825 C CA . SER A 1 104 ? 9.819 -3.474 -23.415 1.00 92.38 104 SER A CA 1
ATOM 826 C C . SER A 1 104 ? 8.574 -2.809 -23.986 1.00 92.38 104 SER A C 1
ATOM 828 O O . SER A 1 104 ? 7.521 -2.754 -23.352 1.00 92.38 104 SER A O 1
ATOM 830 N N . ASN A 1 105 ? 8.719 -2.266 -25.186 1.00 89.44 105 ASN A N 1
ATOM 831 C CA . ASN A 1 105 ? 7.639 -1.729 -25.997 1.00 89.44 105 ASN A CA 1
ATOM 832 C C . ASN A 1 105 ? 7.645 -2.466 -27.347 1.00 89.44 105 ASN A C 1
ATOM 834 O O . ASN A 1 105 ? 8.613 -3.129 -27.708 1.00 89.44 105 ASN A O 1
ATOM 838 N N . THR A 1 106 ? 6.589 -2.292 -28.135 1.00 89.31 106 THR A N 1
ATOM 839 C CA . THR A 1 106 ? 6.452 -2.787 -29.517 1.00 89.31 106 THR A CA 1
ATOM 840 C C . THR A 1 106 ? 7.666 -2.513 -30.415 1.00 89.31 106 THR A C 1
ATOM 842 O O . THR A 1 106 ? 7.898 -3.257 -31.359 1.00 89.31 106 THR A O 1
ATOM 845 N N . ARG A 1 107 ? 8.448 -1.463 -30.126 1.00 86.19 107 ARG A N 1
ATOM 846 C CA . ARG A 1 107 ? 9.633 -1.062 -30.899 1.00 86.19 107 ARG A CA 1
ATOM 847 C C . ARG A 1 107 ? 10.972 -1.603 -30.366 1.00 86.19 107 ARG A C 1
ATOM 849 O O . ARG A 1 107 ? 11.993 -1.265 -30.949 1.00 86.19 107 ARG A O 1
ATOM 856 N N . GLY A 1 108 ? 10.995 -2.358 -29.262 1.00 89.75 108 GLY A N 1
ATOM 857 C CA . GLY A 1 108 ? 12.239 -2.802 -28.612 1.00 89.75 108 GLY A CA 1
ATOM 858 C C . GLY A 1 108 ? 12.272 -2.626 -27.090 1.00 89.75 108 GLY A C 1
ATOM 859 O O . GLY A 1 108 ? 11.275 -2.265 -26.453 1.00 89.75 108 GLY A O 1
ATOM 860 N N . LYS A 1 109 ? 13.431 -2.905 -26.487 1.00 92.06 109 LYS A N 1
ATOM 861 C CA . LYS A 1 109 ? 13.639 -2.817 -25.033 1.00 92.06 109 LYS A CA 1
ATOM 862 C C . LYS A 1 109 ? 13.750 -1.350 -24.608 1.00 92.06 109 LYS A C 1
ATOM 864 O O . LYS A 1 109 ? 14.431 -0.565 -25.252 1.00 92.06 109 LYS A O 1
ATOM 869 N N . VAL A 1 110 ? 13.079 -0.967 -23.525 1.00 92.94 110 VAL A N 1
ATOM 870 C CA . VAL A 1 110 ? 13.175 0.387 -22.943 1.00 92.94 110 VAL A CA 1
ATOM 871 C C . VAL A 1 110 ? 14.199 0.404 -21.811 1.00 92.94 110 VAL A C 1
ATOM 873 O O . VAL A 1 110 ? 14.955 1.355 -21.662 1.00 92.94 110 VAL A O 1
ATOM 876 N N . GLY A 1 111 ? 14.235 -0.653 -21.003 1.00 92.94 111 GLY A N 1
ATOM 877 C CA . GLY A 1 111 ? 15.160 -0.769 -19.884 1.00 92.94 111 GLY A CA 1
ATOM 878 C C . GLY A 1 111 ? 14.807 -1.938 -18.978 1.00 92.94 111 GLY A C 1
ATOM 879 O O . GLY A 1 111 ? 13.947 -2.761 -19.295 1.00 92.94 111 GLY A O 1
ATOM 880 N N . THR A 1 112 ? 15.464 -2.010 -17.832 1.00 94.31 112 THR A N 1
ATOM 881 C CA . THR A 1 112 ? 15.224 -3.019 -16.802 1.00 94.31 112 THR A CA 1
ATOM 882 C C . THR A 1 112 ? 14.916 -2.341 -15.478 1.00 94.31 112 THR A C 1
ATOM 884 O O . THR A 1 112 ? 15.630 -1.430 -15.066 1.00 94.31 112 THR A O 1
ATOM 887 N N . PHE A 1 113 ? 13.879 -2.796 -14.794 1.00 95.00 113 PHE A N 1
ATOM 888 C CA . PHE A 1 113 ? 13.544 -2.400 -13.435 1.00 95.00 113 PHE A CA 1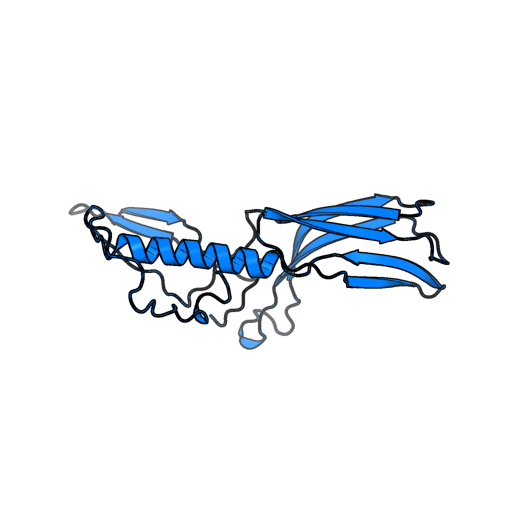
ATOM 889 C C . PHE A 1 113 ? 14.032 -3.465 -12.459 1.00 95.00 113 PHE A C 1
ATOM 891 O O . PHE A 1 113 ? 13.875 -4.656 -12.723 1.00 95.00 113 PHE A O 1
ATOM 898 N N . CYS A 1 114 ? 14.589 -3.064 -11.322 1.00 94.50 114 CYS A N 1
ATOM 899 C CA . CYS A 1 114 ? 14.927 -3.995 -10.263 1.00 94.50 114 CYS A CA 1
ATOM 900 C C . CYS A 1 114 ? 14.480 -3.532 -8.876 1.00 94.50 114 CYS A C 1
ATOM 902 O O . CYS A 1 114 ? 14.450 -2.342 -8.556 1.00 94.50 114 CYS A O 1
ATOM 904 N N . ILE A 1 115 ? 14.141 -4.516 -8.046 1.00 95.12 115 ILE A N 1
ATOM 905 C CA . ILE A 1 115 ? 13.744 -4.350 -6.649 1.00 95.12 115 ILE A CA 1
ATOM 906 C C . ILE A 1 115 ? 14.380 -5.463 -5.816 1.00 95.12 115 ILE A C 1
ATOM 908 O O . ILE A 1 115 ? 14.487 -6.605 -6.257 1.00 95.12 115 ILE A O 1
ATOM 912 N N . PHE A 1 116 ? 14.824 -5.137 -4.606 1.00 90.62 116 PHE A N 1
ATOM 913 C CA . PHE A 1 116 ? 15.604 -6.060 -3.771 1.00 90.62 116 PHE A CA 1
ATOM 914 C C . PHE A 1 116 ? 14.771 -6.823 -2.740 1.00 90.62 116 PHE A C 1
ATOM 916 O O . PHE A 1 116 ? 15.312 -7.629 -1.982 1.00 90.62 116 PHE A O 1
ATOM 923 N N . LYS A 1 117 ? 13.471 -6.541 -2.652 1.00 91.75 117 LYS A N 1
ATOM 924 C CA . LYS A 1 117 ? 12.597 -7.064 -1.606 1.00 91.75 117 LYS A CA 1
ATOM 925 C C . LYS A 1 117 ? 11.155 -7.102 -2.100 1.00 91.75 117 LYS A C 1
ATOM 927 O O . LYS A 1 117 ? 10.732 -6.230 -2.849 1.00 91.75 117 LYS A O 1
ATOM 932 N N . THR A 1 118 ? 10.410 -8.112 -1.671 1.00 88.56 118 THR A N 1
ATOM 933 C CA . THR A 1 118 ? 8.988 -8.297 -2.012 1.00 88.56 118 THR A CA 1
ATOM 934 C C . THR A 1 118 ? 8.071 -8.231 -0.792 1.00 88.56 118 THR A C 1
ATOM 936 O O . THR A 1 118 ? 6.867 -8.057 -0.942 1.00 88.56 118 THR A O 1
ATOM 939 N N . VAL A 1 119 ? 8.630 -8.323 0.419 1.00 89.75 119 VAL A N 1
ATOM 940 C CA . VAL A 1 119 ? 7.893 -8.271 1.687 1.00 89.75 119 VAL A CA 1
ATOM 941 C C . VAL A 1 119 ? 8.378 -7.077 2.489 1.00 89.75 119 VAL A C 1
ATOM 943 O O . VAL A 1 119 ? 9.517 -7.067 2.940 1.00 89.75 119 VAL A O 1
ATOM 946 N N . TYR A 1 120 ? 7.524 -6.082 2.695 1.00 90.44 120 TYR A N 1
ATOM 947 C CA . TYR A 1 120 ? 7.856 -4.883 3.462 1.00 90.44 120 TYR A CA 1
ATOM 948 C C . TYR A 1 120 ? 6.966 -4.772 4.700 1.00 90.44 120 TYR A C 1
ATOM 950 O O . TYR A 1 120 ? 5.794 -5.152 4.657 1.00 90.44 120 TYR A O 1
ATOM 958 N N . LYS A 1 121 ? 7.502 -4.227 5.796 1.00 89.38 121 LYS A N 1
ATOM 959 C CA . LYS A 1 121 ? 6.679 -3.818 6.947 1.00 89.38 121 LYS A CA 1
ATOM 960 C C . LYS A 1 121 ? 6.194 -2.385 6.765 1.00 89.38 121 LYS A C 1
ATOM 962 O O . LYS A 1 121 ? 6.805 -1.572 6.077 1.00 89.38 121 LYS A O 1
ATOM 967 N N . ILE A 1 122 ? 5.093 -2.068 7.431 1.00 90.00 122 ILE A N 1
ATOM 968 C CA . ILE A 1 122 ? 4.573 -0.704 7.504 1.00 90.00 122 ILE A CA 1
ATOM 969 C C . ILE A 1 122 ? 5.655 0.235 8.060 1.00 90.00 122 ILE A C 1
ATOM 971 O O . ILE A 1 122 ? 6.307 -0.091 9.051 1.00 90.00 122 ILE A O 1
ATOM 975 N N . GLY A 1 123 ? 5.834 1.392 7.420 1.00 89.75 123 GLY A N 1
ATOM 976 C CA . GLY A 1 123 ? 6.873 2.362 7.764 1.00 89.75 123 GLY A CA 1
ATOM 977 C C . GLY A 1 123 ? 8.231 2.125 7.099 1.00 89.75 123 GLY A C 1
ATOM 978 O O . GLY A 1 123 ? 9.137 2.916 7.329 1.00 89.75 123 GLY A O 1
ATOM 979 N N . GLU A 1 124 ? 8.402 1.069 6.297 1.00 92.56 124 GLU A N 1
ATOM 980 C CA . GLU A 1 124 ? 9.572 0.937 5.420 1.00 92.56 124 GLU A CA 1
ATOM 981 C C . GLU A 1 124 ? 9.416 1.714 4.114 1.00 92.56 124 GLU A C 1
ATOM 983 O O . GLU A 1 124 ? 8.310 2.045 3.690 1.00 92.56 124 GLU A O 1
ATOM 988 N N . ASP A 1 125 ? 10.547 1.912 3.442 1.00 93.06 125 ASP A N 1
ATOM 989 C CA . ASP A 1 125 ? 10.621 2.489 2.110 1.00 93.06 125 ASP A CA 1
ATOM 990 C C . ASP A 1 125 ? 10.799 1.395 1.052 1.00 93.06 125 ASP A C 1
ATOM 992 O O . ASP A 1 125 ? 11.689 0.539 1.138 1.00 93.06 125 ASP A O 1
ATOM 996 N N . VAL A 1 126 ? 9.965 1.443 0.015 1.00 94.75 126 VAL A N 1
ATOM 997 C CA . VAL A 1 126 ? 10.118 0.621 -1.185 1.00 94.75 126 VAL A CA 1
ATOM 998 C C . VAL A 1 126 ? 11.095 1.317 -2.118 1.00 94.75 126 VAL A C 1
ATOM 1000 O O . VAL A 1 126 ? 10.771 2.344 -2.714 1.00 94.75 126 VAL A O 1
ATOM 1003 N N . ILE A 1 127 ? 12.285 0.735 -2.249 1.00 94.56 127 ILE A N 1
ATOM 1004 C CA . ILE A 1 127 ? 13.358 1.254 -3.096 1.00 94.56 127 ILE A CA 1
ATOM 1005 C C . ILE A 1 127 ? 13.514 0.355 -4.316 1.00 94.56 127 ILE A C 1
ATOM 1007 O O . ILE A 1 127 ? 13.650 -0.866 -4.187 1.00 94.56 127 ILE A O 1
ATOM 1011 N N . GLY A 1 128 ? 13.536 0.975 -5.489 1.00 95.00 128 GLY A N 1
ATOM 1012 C CA . GLY A 1 128 ? 13.770 0.299 -6.752 1.00 95.00 128 GLY A CA 1
ATOM 1013 C C . GLY A 1 128 ? 14.589 1.155 -7.705 1.00 95.00 128 GLY A C 1
ATOM 1014 O O . GLY A 1 128 ? 14.667 2.378 -7.562 1.00 95.00 128 GLY A O 1
ATOM 1015 N N . THR A 1 129 ? 15.203 0.494 -8.679 1.00 94.62 129 THR A N 1
ATOM 1016 C CA . THR A 1 129 ? 16.130 1.125 -9.617 1.00 94.62 129 THR A CA 1
ATOM 1017 C C . THR A 1 129 ? 15.752 0.761 -11.043 1.00 94.62 129 THR A C 1
ATOM 1019 O O . THR A 1 129 ? 15.437 -0.386 -11.349 1.00 94.62 129 THR A O 1
ATOM 1022 N N . PHE A 1 130 ? 15.800 1.744 -11.928 1.00 95.06 130 PHE A N 1
ATOM 1023 C CA . PHE A 1 130 ? 15.657 1.588 -13.363 1.00 95.06 130 PHE A CA 1
ATOM 1024 C C . PHE A 1 130 ? 17.022 1.717 -14.021 1.00 95.06 130 PHE A C 1
ATOM 1026 O O . PHE A 1 130 ? 17.766 2.655 -13.747 1.00 95.06 130 PHE A O 1
ATOM 1033 N N . ASN A 1 131 ? 17.334 0.787 -14.911 1.00 93.56 131 ASN A N 1
ATOM 1034 C CA . ASN A 1 131 ? 18.484 0.854 -15.790 1.00 93.56 131 ASN A CA 1
ATOM 1035 C C . ASN A 1 131 ? 17.990 0.960 -17.238 1.00 93.56 131 ASN A C 1
ATOM 1037 O O . ASN A 1 131 ? 17.300 0.070 -17.731 1.00 93.56 131 ASN A O 1
ATOM 1041 N N . PHE A 1 132 ? 18.337 2.056 -17.900 1.00 92.44 132 PHE A N 1
ATOM 1042 C CA . PHE A 1 132 ? 17.990 2.350 -19.289 1.00 92.44 132 PHE A CA 1
ATOM 1043 C C . PHE A 1 132 ? 19.190 2.182 -20.235 1.00 92.44 132 PHE A C 1
ATOM 1045 O O . PHE A 1 132 ? 19.042 2.393 -21.434 1.00 92.44 132 PHE A O 1
ATOM 1052 N N . SER A 1 133 ? 20.373 1.797 -19.734 1.00 88.25 133 SER A N 1
ATOM 1053 C CA . SER A 1 133 ? 21.595 1.689 -20.548 1.00 88.25 133 SER A CA 1
ATOM 1054 C C . SER A 1 133 ? 21.500 0.636 -21.654 1.00 88.25 133 SER A C 1
ATOM 1056 O O . SER A 1 133 ? 22.073 0.810 -22.722 1.00 88.25 133 SER A O 1
ATOM 1058 N N . GLU A 1 134 ? 20.757 -0.443 -21.406 1.00 82.50 134 GLU A N 1
ATOM 1059 C CA . GLU A 1 134 ? 20.528 -1.542 -22.351 1.00 82.50 134 GLU A CA 1
ATOM 1060 C C . GLU A 1 134 ? 19.218 -1.383 -23.148 1.00 82.50 134 GLU A C 1
ATOM 1062 O O . GLU A 1 134 ? 18.696 -2.366 -23.679 1.00 82.50 134 GLU A O 1
ATOM 1067 N N . GLY A 1 135 ? 18.613 -0.192 -23.142 1.00 82.06 135 GLY A N 1
ATOM 1068 C CA . GLY A 1 135 ? 17.376 0.093 -23.863 1.00 82.06 135 GLY A CA 1
ATOM 1069 C C . GLY A 1 135 ? 17.639 0.548 -25.298 1.00 82.06 135 GLY A C 1
ATOM 1070 O O . GLY A 1 135 ? 18.357 1.517 -25.519 1.00 82.06 135 GLY A O 1
ATOM 1071 N N . ASP A 1 136 ? 16.993 -0.097 -26.269 1.00 85.31 136 ASP A N 1
ATOM 1072 C CA . ASP A 1 136 ? 16.956 0.353 -27.668 1.00 85.31 136 ASP A CA 1
ATOM 1073 C C . ASP A 1 136 ? 16.127 1.640 -27.830 1.00 85.31 136 ASP A C 1
ATOM 1075 O O . ASP A 1 136 ? 16.318 2.418 -28.765 1.00 85.31 136 ASP A O 1
ATOM 1079 N N . ILE A 1 137 ? 15.164 1.854 -26.926 1.00 89.69 137 ILE A N 1
ATOM 1080 C CA . ILE A 1 137 ? 14.235 2.985 -26.948 1.00 89.69 137 ILE A CA 1
ATOM 1081 C C . ILE A 1 137 ? 14.504 3.900 -25.748 1.00 89.69 137 ILE A C 1
ATOM 1083 O O . ILE A 1 137 ? 14.437 3.430 -24.610 1.00 89.69 137 ILE A O 1
ATOM 1087 N N . PRO A 1 138 ? 14.673 5.220 -25.955 1.00 87.56 138 PRO A N 1
ATOM 1088 C CA . PRO A 1 138 ? 14.815 6.158 -24.850 1.00 87.56 138 PRO A CA 1
ATOM 1089 C C . PRO A 1 138 ? 13.517 6.268 -24.040 1.00 87.56 138 PRO A C 1
ATOM 1091 O O . PRO A 1 138 ? 12.430 6.491 -24.585 1.00 87.56 138 PRO A O 1
ATOM 1094 N N . CYS A 1 139 ? 13.635 6.158 -22.717 1.00 88.94 139 CYS A N 1
ATOM 1095 C CA . CYS A 1 139 ? 12.549 6.470 -21.796 1.00 88.94 139 CYS A CA 1
ATOM 1096 C C . CYS A 1 139 ? 12.514 7.986 -21.544 1.00 88.94 139 CYS A C 1
ATOM 1098 O O . CYS A 1 139 ? 13.520 8.576 -21.164 1.00 88.94 139 CYS A O 1
ATOM 1100 N N . LEU A 1 140 ? 11.369 8.635 -21.778 1.00 91.56 140 LEU A N 1
ATOM 1101 C CA . LEU A 1 140 ? 11.211 10.075 -21.524 1.00 91.56 140 LEU A CA 1
ATOM 1102 C C . LEU A 1 140 ? 10.916 10.361 -20.049 1.00 91.56 140 LEU A C 1
ATOM 1104 O O . LEU A 1 140 ? 11.446 11.306 -19.467 1.00 91.56 140 LEU A O 1
ATOM 1108 N N . GLN A 1 141 ? 10.026 9.563 -19.467 1.00 92.94 141 GLN A N 1
ATOM 1109 C CA . GLN A 1 141 ? 9.509 9.739 -18.121 1.00 92.94 141 GLN A CA 1
ATOM 1110 C C . GLN A 1 141 ? 8.963 8.412 -17.609 1.00 92.94 141 GLN A C 1
ATOM 1112 O O . GLN A 1 141 ? 8.346 7.656 -18.363 1.00 92.94 141 GLN A O 1
ATOM 1117 N N . PHE A 1 142 ? 9.123 8.173 -16.312 1.00 93.12 142 PHE A N 1
ATOM 1118 C CA . PHE A 1 142 ? 8.477 7.069 -15.617 1.00 93.12 142 PHE A CA 1
ATOM 1119 C C . PHE A 1 142 ? 7.677 7.581 -14.417 1.00 93.12 142 PHE A C 1
ATOM 1121 O O . PHE A 1 142 ? 7.917 8.670 -13.889 1.00 93.12 142 PHE A O 1
ATOM 1128 N N . SER A 1 143 ? 6.695 6.789 -13.985 1.00 95.25 143 SER A N 1
ATOM 1129 C CA . SER A 1 143 ? 5.986 7.015 -12.731 1.00 95.25 143 SER A CA 1
ATOM 1130 C C . SER A 1 143 ? 5.789 5.698 -12.004 1.00 95.25 143 SER A C 1
ATOM 1132 O O . SER A 1 143 ? 5.421 4.695 -12.610 1.00 95.25 143 SER A O 1
ATOM 1134 N N . VAL A 1 144 ? 6.031 5.721 -10.699 1.00 95.69 144 VAL A N 1
A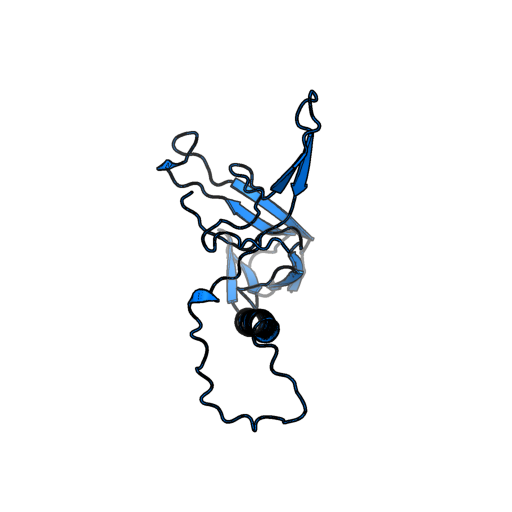TOM 1135 C CA . VAL A 1 144 ? 5.848 4.582 -9.806 1.00 95.69 144 VAL A CA 1
ATOM 1136 C C . VAL A 1 144 ? 4.845 4.977 -8.741 1.00 95.69 144 VAL A C 1
ATOM 1138 O O . VAL A 1 144 ? 4.964 6.043 -8.139 1.00 95.69 144 VAL A O 1
ATOM 1141 N N . SER A 1 145 ? 3.851 4.132 -8.504 1.00 95.50 145 SER A N 1
ATOM 1142 C CA . SER A 1 145 ? 2.827 4.358 -7.489 1.00 95.50 145 SER A CA 1
ATOM 1143 C C . SER A 1 145 ? 2.715 3.162 -6.561 1.00 95.50 145 SER A C 1
ATOM 1145 O O . SER A 1 145 ? 2.520 2.039 -7.019 1.00 95.50 145 SER A O 1
ATOM 1147 N N . LEU A 1 146 ? 2.774 3.419 -5.258 1.00 94.44 146 LEU A N 1
ATOM 1148 C CA . LEU A 1 146 ? 2.434 2.445 -4.233 1.00 94.44 146 LEU A CA 1
ATOM 1149 C C . LEU A 1 146 ? 0.916 2.453 -4.059 1.00 94.44 146 LEU A C 1
ATOM 1151 O O . LEU A 1 146 ? 0.340 3.479 -3.681 1.00 94.44 146 LEU A O 1
ATOM 1155 N N . GLN A 1 147 ? 0.271 1.326 -4.348 1.00 93.69 147 GLN A N 1
ATOM 1156 C CA . GLN A 1 147 ? -1.183 1.202 -4.326 1.00 93.69 147 GLN A CA 1
ATOM 1157 C C . GLN A 1 147 ? -1.627 -0.004 -3.500 1.00 93.69 147 GLN A C 1
ATOM 1159 O O . GLN A 1 147 ? -0.928 -1.011 -3.420 1.00 93.69 147 GLN A O 1
ATOM 1164 N N . THR A 1 148 ? -2.805 0.107 -2.894 1.00 91.69 148 THR A N 1
ATOM 1165 C CA . THR A 1 148 ? -3.535 -1.031 -2.333 1.00 91.69 148 THR A CA 1
ATOM 1166 C C . THR A 1 148 ? -4.636 -1.437 -3.289 1.00 91.69 148 THR A C 1
ATOM 1168 O O . THR A 1 148 ? -5.370 -0.581 -3.787 1.00 91.69 148 THR A O 1
ATOM 1171 N N . GLU A 1 149 ? -4.750 -2.741 -3.489 1.00 92.94 149 GLU A N 1
ATOM 1172 C CA . GLU A 1 149 ? -5.805 -3.389 -4.249 1.00 92.94 149 GLU A CA 1
ATOM 1173 C C . GLU A 1 149 ? -6.896 -3.900 -3.297 1.00 92.94 149 GLU A C 1
ATOM 1175 O O . GLU A 1 149 ? -6.606 -4.585 -2.317 1.00 92.94 149 GLU A O 1
ATOM 1180 N N . GLU A 1 150 ? -8.150 -3.549 -3.568 1.00 92.56 150 GLU A N 1
ATOM 1181 C CA . GLU A 1 150 ? -9.330 -4.037 -2.856 1.00 92.56 150 GLU A CA 1
ATOM 1182 C C . GLU A 1 150 ? -10.223 -4.797 -3.840 1.00 92.56 150 GLU A C 1
ATOM 1184 O O . GLU A 1 150 ? -10.829 -4.208 -4.740 1.00 92.56 150 GLU A O 1
ATOM 1189 N N . SER A 1 151 ? -10.313 -6.109 -3.639 1.00 91.44 151 SER A N 1
ATOM 1190 C CA . SER A 1 151 ? -11.169 -7.009 -4.408 1.00 91.44 151 SER A CA 1
ATOM 1191 C C . SER A 1 151 ? -12.247 -7.608 -3.505 1.00 91.44 151 SER A C 1
ATOM 1193 O O . SER A 1 151 ? -11.956 -8.038 -2.388 1.00 91.44 151 SER A O 1
ATOM 1195 N N . ILE A 1 152 ? -13.494 -7.613 -3.983 1.00 89.88 152 ILE A N 1
ATOM 1196 C CA . IL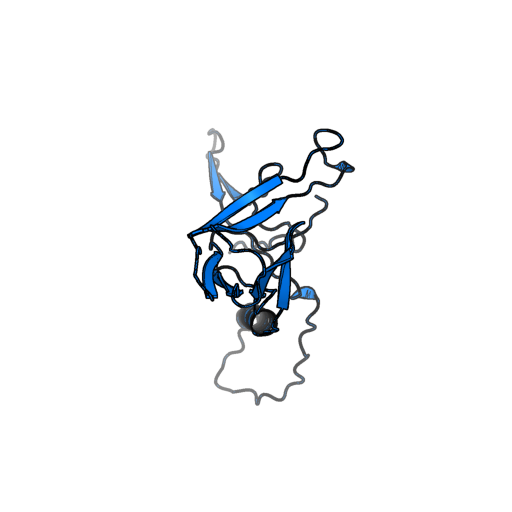E A 1 152 ? -14.659 -8.146 -3.266 1.00 89.88 152 ILE A CA 1
ATOM 1197 C C . ILE A 1 152 ? -15.122 -9.416 -3.975 1.00 89.88 152 ILE A C 1
ATOM 1199 O O . ILE A 1 152 ? -15.419 -9.384 -5.174 1.00 89.88 152 ILE A O 1
ATOM 1203 N N . GLN A 1 153 ? -15.198 -10.518 -3.227 1.00 87.38 153 GLN A N 1
ATOM 1204 C CA . GLN A 1 153 ? -15.707 -11.793 -3.733 1.00 87.38 153 GLN A CA 1
ATOM 1205 C C . GLN A 1 153 ? -17.131 -11.640 -4.271 1.00 87.38 153 GLN A C 1
ATOM 1207 O O . GLN A 1 153 ? -17.920 -10.865 -3.728 1.00 87.38 153 GLN A O 1
ATOM 1212 N N . GLU A 1 154 ? -17.458 -12.384 -5.330 1.00 85.69 154 GLU A N 1
ATOM 1213 C CA . GLU A 1 154 ? -18.713 -12.236 -6.082 1.00 85.69 154 GLU A CA 1
ATOM 1214 C C . GLU A 1 154 ? -19.966 -12.309 -5.201 1.00 85.69 154 GLU A C 1
ATOM 1216 O O . GLU A 1 154 ? -20.913 -11.553 -5.414 1.00 85.69 154 GLU A O 1
ATOM 1221 N N . GLU A 1 155 ? -19.940 -13.151 -4.168 1.00 86.31 155 GLU A N 1
ATOM 1222 C CA . GLU A 1 155 ? -21.020 -13.345 -3.191 1.00 86.31 155 GLU A CA 1
ATOM 1223 C C . GLU A 1 155 ? -21.351 -12.078 -2.386 1.00 86.31 155 GLU A C 1
ATOM 1225 O O . GLU A 1 155 ? -22.500 -11.869 -1.997 1.00 86.31 155 GLU A O 1
ATOM 1230 N N . PHE A 1 156 ? -20.361 -11.209 -2.174 1.00 83.88 156 PHE A N 1
ATOM 1231 C CA . PHE A 1 156 ? -20.473 -9.983 -1.379 1.00 83.88 156 PHE A CA 1
ATOM 1232 C C . PHE A 1 156 ? -20.492 -8.712 -2.243 1.00 83.88 156 PHE A C 1
ATOM 1234 O O . PHE A 1 156 ? -20.505 -7.592 -1.719 1.00 83.88 156 PHE A O 1
ATOM 1241 N N . GLN A 1 157 ? -20.492 -8.846 -3.574 1.00 84.50 157 GLN A N 1
ATOM 1242 C CA . GLN A 1 157 ? -20.515 -7.696 -4.472 1.00 84.50 157 GLN A CA 1
ATOM 1243 C C . GLN A 1 157 ? -21.864 -6.979 -4.424 1.00 84.50 157 GLN A C 1
ATOM 1245 O O . GLN A 1 157 ? -22.931 -7.578 -4.551 1.00 84.50 157 GLN A O 1
ATOM 1250 N N . ARG A 1 158 ? -21.828 -5.643 -4.350 1.00 80.50 158 ARG A N 1
ATOM 1251 C CA . ARG A 1 158 ? -23.054 -4.827 -4.437 1.00 80.50 158 ARG A CA 1
ATOM 1252 C C . ARG A 1 158 ? -23.685 -4.879 -5.827 1.00 80.50 158 ARG A C 1
ATOM 1254 O O . ARG A 1 158 ? -24.877 -4.622 -5.978 1.00 80.50 158 ARG A O 1
ATOM 1261 N N . ARG A 1 159 ? -22.866 -5.124 -6.851 1.00 82.62 159 ARG A N 1
ATOM 1262 C CA . ARG A 1 159 ? -23.253 -5.230 -8.261 1.00 82.62 159 ARG A CA 1
ATOM 1263 C C . ARG A 1 159 ? -22.420 -6.333 -8.895 1.00 82.62 159 ARG A C 1
ATOM 1265 O O . ARG A 1 159 ? -21.211 -6.340 -8.699 1.00 82.62 159 ARG A O 1
ATOM 1272 N N . ARG A 1 160 ? -23.046 -7.216 -9.676 1.00 76.94 160 ARG A N 1
ATOM 1273 C CA . ARG A 1 160 ? -22.316 -8.250 -10.425 1.00 76.94 160 ARG A CA 1
ATOM 1274 C C . ARG A 1 160 ? -21.268 -7.600 -11.328 1.00 76.94 160 ARG A C 1
ATOM 1276 O O . ARG A 1 160 ? -21.608 -6.700 -12.096 1.00 76.94 160 ARG A O 1
ATOM 1283 N N . GLY A 1 161 ? -20.025 -8.061 -11.223 1.00 79.81 161 GLY A N 1
ATOM 1284 C CA . GLY A 1 161 ? -18.895 -7.516 -11.975 1.00 79.81 161 GLY A CA 1
ATOM 1285 C C . GLY A 1 161 ? -18.350 -6.213 -11.388 1.00 79.81 161 GLY A C 1
ATOM 1286 O O . GLY A 1 161 ? -17.861 -5.366 -12.135 1.00 79.81 161 GLY A O 1
ATOM 1287 N N . GLN A 1 162 ? -18.466 -6.011 -10.071 1.00 82.25 162 GLN A N 1
ATOM 1288 C CA . GLN A 1 162 ? -17.863 -4.856 -9.409 1.00 82.25 162 GLN A CA 1
ATOM 1289 C C . GLN A 1 162 ? -16.339 -4.869 -9.637 1.00 82.25 162 GLN A C 1
ATOM 1291 O O . GLN A 1 162 ? -15.689 -5.858 -9.296 1.00 82.25 162 GLN A O 1
ATOM 1296 N N . PRO A 1 163 ? -15.754 -3.797 -10.206 1.00 84.31 163 PRO A N 1
ATOM 1297 C CA . PRO A 1 163 ? -14.331 -3.769 -10.492 1.00 84.31 163 PRO A CA 1
ATOM 1298 C C . PRO A 1 163 ? -13.512 -3.658 -9.206 1.00 84.31 163 PRO A C 1
ATOM 1300 O O . PRO A 1 163 ? -13.945 -3.076 -8.206 1.00 84.31 163 PRO A O 1
ATOM 1303 N N . VAL A 1 164 ? -12.290 -4.178 -9.282 1.00 90.38 164 VAL A N 1
ATOM 1304 C CA . VAL A 1 164 ? -11.265 -4.014 -8.254 1.00 90.38 164 VAL A CA 1
ATOM 1305 C C . VAL A 1 164 ? -11.012 -2.525 -8.017 1.00 90.38 164 VAL A C 1
ATOM 1307 O O . VAL A 1 164 ? -10.901 -1.733 -8.957 1.00 90.38 164 VAL A O 1
ATOM 1310 N N . SER A 1 165 ? -10.956 -2.134 -6.748 1.00 89.38 165 SER A N 1
ATOM 1311 C CA . SER A 1 165 ? -10.716 -0.752 -6.339 1.00 89.38 165 SER A CA 1
ATOM 1312 C C . SER A 1 165 ? -9.247 -0.555 -5.980 1.00 89.38 165 SER A C 1
ATOM 1314 O O . SER A 1 165 ? -8.678 -1.341 -5.229 1.00 89.38 165 SER A O 1
ATOM 1316 N N . PHE A 1 166 ? -8.641 0.522 -6.479 1.00 91.69 166 PHE A N 1
ATOM 1317 C CA . PHE A 1 166 ? -7.255 0.876 -6.175 1.00 91.69 166 PHE A CA 1
ATOM 1318 C C . PHE A 1 166 ? -7.195 2.150 -5.335 1.00 91.69 166 PHE A C 1
ATOM 1320 O O . PHE A 1 166 ? -7.838 3.152 -5.652 1.00 91.69 166 PHE A O 1
ATOM 1327 N N . SER A 1 167 ? -6.384 2.136 -4.279 1.00 91.19 167 SER A N 1
ATOM 1328 C CA . SER A 1 167 ? -6.067 3.321 -3.476 1.00 91.19 167 SER A CA 1
ATOM 1329 C C . SER A 1 167 ? -4.578 3.616 -3.568 1.00 91.19 167 SER A C 1
ATOM 1331 O O . SER A 1 167 ? -3.765 2.768 -3.213 1.00 91.19 167 SER A O 1
ATOM 1333 N N . THR A 1 168 ? -4.209 4.815 -4.022 1.00 93.19 168 THR A N 1
ATOM 1334 C CA . THR A 1 168 ? -2.800 5.228 -4.125 1.00 93.19 168 THR A CA 1
ATOM 1335 C C . THR A 1 168 ? -2.338 5.892 -2.836 1.00 93.19 168 THR A C 1
ATOM 1337 O O . THR A 1 168 ? -2.980 6.825 -2.362 1.00 93.19 168 THR A O 1
ATOM 1340 N N . HIS A 1 169 ? -1.212 5.427 -2.297 1.00 91.06 169 HIS A N 1
ATOM 1341 C CA . HIS A 1 169 ? -0.631 5.905 -1.038 1.00 91.06 169 HIS A CA 1
ATOM 1342 C C . HIS A 1 169 ? 0.569 6.821 -1.243 1.00 91.06 169 HIS A C 1
ATOM 1344 O O . HIS A 1 169 ? 0.718 7.813 -0.538 1.00 91.06 169 HIS A O 1
ATOM 1350 N N . ALA A 1 170 ? 1.413 6.498 -2.221 1.00 93.00 170 ALA A N 1
ATOM 1351 C CA . ALA A 1 170 ? 2.580 7.290 -2.580 1.00 93.00 170 ALA A CA 1
ATOM 1352 C C . ALA A 1 170 ? 2.805 7.212 -4.091 1.00 93.00 170 ALA A C 1
ATOM 1354 O O . ALA A 1 170 ? 2.492 6.199 -4.722 1.00 93.00 170 ALA A O 1
ATOM 1355 N N . ARG A 1 171 ? 3.348 8.280 -4.678 1.00 94.75 171 ARG A N 1
ATOM 1356 C CA . ARG A 1 171 ? 3.687 8.336 -6.099 1.00 94.75 171 ARG A CA 1
ATOM 1357 C C . ARG A 1 171 ? 5.004 9.068 -6.293 1.00 94.75 171 ARG A C 1
ATOM 1359 O O . ARG A 1 171 ? 5.228 10.115 -5.696 1.00 94.75 171 ARG A O 1
ATOM 1366 N N . HIS A 1 172 ? 5.831 8.520 -7.164 1.00 95.25 172 HIS A N 1
ATOM 1367 C CA . HIS A 1 172 ? 7.063 9.112 -7.643 1.00 95.25 172 HIS A CA 1
ATOM 1368 C C . HIS A 1 172 ? 6.972 9.258 -9.163 1.00 95.25 172 HIS A C 1
ATOM 1370 O O . HIS A 1 172 ? 6.374 8.420 -9.848 1.00 95.25 172 HIS A O 1
ATOM 1376 N N . GLN A 1 173 ? 7.511 10.347 -9.693 1.00 94.62 173 GLN A N 1
ATOM 1377 C CA . GLN A 1 173 ? 7.510 10.626 -11.120 1.00 94.62 173 GLN A CA 1
ATOM 1378 C C . GLN A 1 173 ? 8.742 11.452 -11.462 1.00 94.62 173 GLN A C 1
ATOM 1380 O O . GLN A 1 173 ? 9.000 12.468 -10.822 1.00 94.62 173 GLN A O 1
ATOM 1385 N N . GLU A 1 174 ? 9.470 11.028 -12.488 1.00 93.31 174 GLU A N 1
ATOM 1386 C CA . GLU A 1 174 ? 10.731 11.647 -12.888 1.00 93.31 174 GLU A CA 1
ATOM 1387 C C . GLU A 1 174 ? 10.872 11.597 -14.413 1.00 93.31 174 GLU A C 1
ATOM 1389 O O . GLU A 1 174 ? 10.474 10.623 -15.059 1.00 93.31 174 GLU A O 1
ATOM 1394 N N . ALA A 1 175 ? 11.409 12.669 -14.997 1.00 92.75 175 ALA A N 1
ATOM 1395 C CA . ALA A 1 175 ? 11.822 12.690 -16.396 1.00 92.75 175 ALA A CA 1
ATOM 1396 C C . ALA A 1 175 ? 13.237 12.101 -16.513 1.00 92.75 175 ALA A C 1
ATOM 1398 O O . ALA A 1 175 ? 14.161 12.596 -15.877 1.00 92.75 175 ALA A O 1
ATOM 1399 N N . CYS A 1 176 ? 13.406 11.057 -17.322 1.00 88.75 176 CYS A N 1
ATOM 1400 C CA . CYS A 1 176 ? 14.631 10.248 -17.394 1.00 88.75 176 CYS A CA 1
ATOM 1401 C C . CYS A 1 176 ? 15.278 10.234 -18.789 1.00 88.75 176 CYS A C 1
ATOM 1403 O O . CYS A 1 176 ? 16.067 9.344 -19.113 1.00 88.75 176 CYS A O 1
ATOM 1405 N N . LEU A 1 177 ? 14.959 11.224 -19.624 1.00 88.31 177 LEU A N 1
ATOM 1406 C CA . LEU A 1 177 ? 15.533 11.347 -20.960 1.00 88.31 177 LEU A CA 1
ATOM 1407 C C . LEU A 1 177 ? 17.066 11.515 -20.889 1.00 88.31 177 LEU A C 1
ATOM 1409 O O . LEU A 1 177 ? 17.556 12.450 -20.264 1.00 88.31 177 LEU A O 1
ATOM 1413 N N . HIS A 1 178 ? 17.803 10.635 -21.577 1.00 83.56 178 HIS A N 1
ATOM 1414 C CA . HIS A 1 178 ? 19.277 10.509 -21.552 1.00 83.56 178 HIS A CA 1
ATOM 1415 C C . HIS A 1 178 ? 19.891 10.061 -20.216 1.00 83.56 178 HIS A C 1
ATOM 1417 O O . HIS A 1 178 ? 21.112 10.072 -20.063 1.00 83.56 178 HIS A O 1
ATOM 1423 N N . THR A 1 179 ? 19.079 9.618 -19.261 1.00 88.44 179 THR A N 1
ATOM 1424 C CA . THR A 1 179 ? 19.576 9.063 -18.004 1.00 88.44 179 THR A CA 1
ATOM 1425 C C . THR A 1 179 ? 19.858 7.571 -18.174 1.00 88.44 179 THR A C 1
ATOM 1427 O O . THR A 1 179 ? 18.967 6.811 -18.538 1.00 88.44 179 THR A O 1
ATOM 1430 N N . ALA A 1 180 ? 21.082 7.123 -17.878 1.00 89.38 180 ALA A N 1
ATOM 1431 C CA . ALA A 1 180 ? 21.424 5.698 -17.943 1.00 89.38 180 ALA A CA 1
ATOM 1432 C C . ALA A 1 180 ? 20.787 4.886 -16.801 1.00 89.38 180 ALA A C 1
ATOM 1434 O O . ALA A 1 180 ? 20.410 3.734 -16.996 1.00 89.38 180 ALA A O 1
ATOM 1435 N N . GLN A 1 181 ? 20.641 5.484 -15.616 1.00 92.44 181 GLN A N 1
ATOM 1436 C CA . GLN A 1 181 ? 20.087 4.836 -14.430 1.00 92.44 181 GLN A CA 1
ATOM 1437 C C . GLN A 1 181 ? 19.341 5.850 -13.555 1.00 92.44 181 GLN A C 1
ATOM 1439 O O . GLN A 1 181 ? 19.846 6.943 -13.318 1.00 92.44 181 GLN A O 1
ATOM 1444 N N . SER A 1 182 ? 18.167 5.482 -13.048 1.00 93.88 182 SER A N 1
ATOM 1445 C CA . SER A 1 182 ? 17.395 6.277 -12.079 1.00 93.88 182 SER A CA 1
ATOM 1446 C C . SER A 1 182 ? 16.889 5.374 -10.949 1.00 93.88 182 SER A C 1
ATOM 1448 O O . SER A 1 182 ? 16.811 4.156 -11.109 1.00 93.88 182 SER A O 1
ATOM 1450 N N . SER A 1 183 ? 16.574 5.941 -9.788 1.00 94.19 183 SER A N 1
ATOM 1451 C CA . SER A 1 183 ? 16.023 5.218 -8.643 1.00 94.19 183 SER A CA 1
ATOM 1452 C C . SER A 1 183 ? 14.867 5.981 -8.010 1.00 94.19 183 SER A C 1
ATOM 1454 O O . SER A 1 183 ? 14.730 7.191 -8.166 1.00 94.19 183 SER A O 1
ATOM 1456 N N . PHE A 1 184 ? 14.028 5.264 -7.268 1.00 95.06 184 PHE A N 1
ATOM 1457 C CA . PHE A 1 184 ? 12.960 5.862 -6.475 1.00 95.06 184 PHE A CA 1
ATOM 1458 C C . PHE A 1 184 ? 12.951 5.303 -5.055 1.00 95.06 184 PHE A C 1
ATOM 1460 O O . PHE A 1 184 ? 13.423 4.193 -4.803 1.00 95.06 184 PHE A O 1
ATOM 1467 N N . SER A 1 185 ? 12.335 6.062 -4.149 1.00 95.38 185 SER A N 1
ATOM 1468 C CA . SER A 1 185 ? 11.935 5.600 -2.822 1.00 95.38 185 SER A CA 1
ATOM 1469 C C . SER A 1 185 ? 10.474 5.972 -2.581 1.00 95.38 185 SER A C 1
ATOM 1471 O O . SER A 1 185 ? 10.095 7.134 -2.747 1.00 95.38 185 SER A O 1
ATOM 1473 N N . LEU A 1 186 ? 9.642 4.989 -2.235 1.00 95.50 186 LEU A N 1
ATOM 1474 C CA . LEU A 1 186 ? 8.236 5.190 -1.886 1.00 95.50 186 LEU A CA 1
ATOM 1475 C C . LEU A 1 186 ? 7.990 4.752 -0.436 1.00 95.50 186 LEU A C 1
ATOM 1477 O O . LEU A 1 186 ? 8.060 3.551 -0.162 1.00 95.50 186 LEU A O 1
ATOM 1481 N N . PRO A 1 187 ? 7.664 5.681 0.483 1.00 94.88 187 PRO A N 1
ATOM 1482 C CA . PRO A 1 187 ? 7.422 5.337 1.878 1.00 94.88 187 PRO A CA 1
ATOM 1483 C C . PRO A 1 187 ? 6.082 4.617 2.045 1.00 94.88 187 PRO A C 1
ATOM 1485 O O . PRO A 1 187 ? 5.060 5.054 1.507 1.00 94.88 187 PRO A O 1
ATOM 1488 N N . ILE A 1 188 ? 6.064 3.537 2.827 1.00 94.06 188 ILE A N 1
ATOM 1489 C CA . ILE A 1 188 ? 4.842 2.816 3.197 1.00 94.06 188 ILE A CA 1
ATOM 1490 C C . ILE A 1 188 ? 4.191 3.532 4.388 1.00 94.06 188 ILE A C 1
ATOM 1492 O O . ILE A 1 188 ? 4.747 3.508 5.490 1.00 94.06 188 ILE A O 1
ATOM 1496 N N . PRO A 1 189 ? 2.998 4.140 4.233 1.00 91.50 189 PRO A N 1
ATOM 1497 C CA . PRO A 1 189 ? 2.408 4.943 5.301 1.00 91.50 189 PRO A CA 1
ATOM 1498 C C . PRO A 1 189 ? 2.084 4.126 6.552 1.00 91.50 189 PRO A C 1
ATOM 1500 O O . PRO A 1 189 ? 1.501 3.047 6.449 1.00 91.50 189 PRO A O 1
ATOM 1503 N N . LEU A 1 190 ? 2.319 4.702 7.737 1.00 89.00 190 LEU A N 1
ATOM 1504 C CA . LEU A 1 190 ? 1.918 4.129 9.036 1.00 89.00 190 LEU A CA 1
ATOM 1505 C C . LEU A 1 190 ? 0.391 3.989 9.201 1.00 89.00 190 LEU A C 1
ATOM 1507 O O . LEU A 1 190 ? -0.113 3.234 10.036 1.00 89.00 190 LEU A O 1
ATOM 1511 N N . SER A 1 191 ? -0.375 4.733 8.404 1.00 86.44 191 SER A N 1
ATOM 1512 C CA . SER A 1 191 ? -1.833 4.631 8.339 1.00 86.44 191 SER A CA 1
ATOM 1513 C C . SER A 1 191 ? -2.316 3.410 7.554 1.00 86.44 191 SER A C 1
ATOM 1515 O O . SER A 1 191 ? -3.488 3.057 7.684 1.00 86.44 191 SER A O 1
ATOM 1517 N N . SER A 1 192 ? -1.442 2.746 6.794 1.00 86.88 192 SER A N 1
ATOM 1518 C CA . SER A 1 192 ? -1.794 1.580 5.982 1.00 86.88 192 SER A CA 1
ATOM 1519 C C . SER A 1 192 ? -2.228 0.399 6.848 1.00 86.88 192 SER A C 1
ATOM 1521 O O . SER A 1 192 ? -1.882 0.300 8.027 1.00 86.88 192 SER A O 1
ATOM 1523 N N . THR A 1 193 ? -2.997 -0.502 6.250 1.00 89.00 193 THR A N 1
ATOM 1524 C CA . THR A 1 193 ? -3.338 -1.798 6.842 1.00 89.00 193 THR A CA 1
ATOM 1525 C C . THR A 1 193 ? -2.529 -2.869 6.106 1.00 89.00 193 THR A C 1
ATOM 1527 O O . THR A 1 193 ? -2.444 -2.786 4.878 1.00 89.00 193 THR A O 1
ATOM 1530 N N . PRO A 1 194 ? -1.920 -3.849 6.803 1.00 88.44 194 PRO A N 1
ATOM 1531 C CA . PRO A 1 194 ? -1.270 -4.979 6.141 1.00 88.44 194 PRO A CA 1
ATOM 1532 C C . PRO A 1 194 ? -2.251 -5.701 5.213 1.00 88.44 194 PRO A C 1
ATOM 1534 O O . PRO A 1 194 ? -3.459 -5.662 5.454 1.00 88.44 194 PRO A O 1
ATOM 1537 N N . GLY A 1 195 ? -1.746 -6.375 4.178 1.00 87.75 195 GLY A N 1
ATOM 1538 C CA . GLY A 1 195 ? -2.591 -7.202 3.314 1.00 87.75 195 GLY A CA 1
ATOM 1539 C C . GLY A 1 195 ? -3.365 -8.225 4.145 1.00 87.75 195 GLY A C 1
ATOM 1540 O O . GLY A 1 195 ? -2.807 -8.807 5.072 1.00 87.75 195 GLY A O 1
ATOM 1541 N N . PHE A 1 196 ? -4.650 -8.415 3.865 1.00 89.56 196 PHE A N 1
ATOM 1542 C CA . PHE A 1 196 ? -5.492 -9.374 4.576 1.00 89.56 196 PHE A CA 1
ATOM 1543 C C . PHE A 1 196 ? -6.575 -9.922 3.651 1.00 89.56 196 PHE A C 1
ATOM 1545 O O . PHE A 1 196 ? -6.869 -9.357 2.599 1.00 89.56 196 PHE A O 1
ATOM 1552 N N . THR A 1 197 ? -7.183 -11.024 4.065 1.00 87.94 197 THR A N 1
ATOM 1553 C CA . THR A 1 197 ? -8.345 -11.616 3.407 1.00 87.94 197 THR A CA 1
ATOM 1554 C C . THR A 1 197 ? -9.354 -11.967 4.483 1.00 87.94 197 THR A C 1
ATOM 1556 O O . THR A 1 197 ? -8.979 -12.393 5.574 1.00 87.94 197 THR A O 1
ATOM 1559 N N . THR A 1 198 ? -10.628 -11.724 4.207 1.00 86.25 198 THR A N 1
ATOM 1560 C CA . THR A 1 198 ? -11.720 -11.987 5.142 1.00 86.25 198 THR A CA 1
ATOM 1561 C C . THR A 1 198 ? -12.974 -12.355 4.360 1.00 86.25 198 THR A C 1
ATOM 1563 O O . THR A 1 198 ? -13.148 -11.915 3.225 1.00 86.25 198 THR A O 1
ATOM 1566 N N . ASN A 1 199 ? -13.805 -13.195 4.964 1.00 81.38 199 ASN A N 1
ATOM 1567 C CA . ASN A 1 199 ? -15.047 -13.742 4.418 1.00 81.38 199 ASN A CA 1
ATOM 1568 C C . ASN A 1 199 ? -16.284 -13.260 5.202 1.00 81.38 199 ASN A C 1
ATOM 1570 O O . ASN A 1 199 ? -17.308 -13.941 5.206 1.00 81.38 199 ASN A O 1
ATOM 1574 N N . ILE A 1 200 ? -16.148 -12.147 5.926 1.00 69.19 200 ILE A N 1
ATOM 1575 C CA . ILE A 1 200 ? -17.146 -11.595 6.852 1.00 69.19 200 ILE A CA 1
ATOM 1576 C C . ILE A 1 200 ? -17.723 -10.303 6.273 1.00 69.19 200 ILE A C 1
ATOM 1578 O O . ILE A 1 200 ? -16.947 -9.556 5.635 1.00 69.19 200 ILE A O 1
#

pLDDT: mean 83.87, std 13.69, range [43.72, 96.38]

Secondary structure (DSSP, 8-state):
----PPPTTPPPPEE-SS-EE-EEEEEEE--TTSPPEEEEEEE-----TTSSS-PPP---S-S---TTS---TTHHHHHHHHHHHHHHHHHHHH----EEEEEEETTEEEEEEEES-S---TT-EEEEEEE-TT-SS---EEEEEEEEEE---GGG-SSTTPPPEEEEEEEEEEE-TT-SEEEEEEE--TT---------

Foldseek 3Di:
DDDDDDDPQDDWQDDDPVDGDWDWDWDWDDDVPGDIDIDIHTDTGADQPPLVVDDPPPPPDPPPPDVPDDCPVPVVVVVVSVVVSVVVLCVQAVQWDKDKAWDADPVWTQWIKIFGHDDDDAFDKGKIKTFRQPTPDHQQKDKDWDKDWDDDPQVPDPDRPDDIDIDTDFMDMDGQGVNRMDMDITTRHPPDHPDDDDDD